Protein AF-A0AAX2DRU3-F1 (afdb_monomer_lite)

Radius of gyration: 17.78 Å; chains: 1; bounding box: 44×47×42 Å

Secondary structure (DSSP, 8-state):
-----------HHHHHHHHHHHHTT--HHHHHHHHHHHS-HHHHHHHHHHHTTS-HHHHHT-----HHHHHHHHHHHHHHH-HHHHHHHHHHHHHHTTSSS-B--HHHHHHHHHHH----HHHHHHHHHHHHHHHHHTTSEEEETTEEEEPSS---TT-HHHHHHHHHHHHHHTTSTTS----

Structure (mmCIF, N/CA/C/O backbone):
data_AF-A0AAX2DRU3-F1
#
_entry.id   AF-A0AAX2DRU3-F1
#
loop_
_atom_site.group_PDB
_atom_site.id
_atom_site.type_symbol
_atom_site.label_atom_id
_atom_site.label_alt_id
_atom_site.label_comp_id
_atom_site.label_asym_id
_atom_site.label_entity_id
_atom_site.label_seq_id
_atom_site.pdbx_PDB_ins_code
_atom_site.Cartn_x
_atom_site.Cartn_y
_atom_site.Cartn_z
_atom_site.occupancy
_atom_site.B_iso_or_equiv
_atom_site.auth_seq_id
_atom_site.auth_comp_id
_atom_site.auth_asym_id
_atom_site.auth_atom_id
_atom_site.pdbx_PDB_model_num
ATOM 1 N N . MET A 1 1 ? 13.842 -19.090 14.470 1.00 26.70 1 MET A N 1
ATOM 2 C CA . MET A 1 1 ? 14.405 -17.761 14.799 1.00 26.70 1 MET A CA 1
ATOM 3 C C . MET A 1 1 ? 13.607 -16.690 14.075 1.00 26.70 1 MET A C 1
ATOM 5 O O . MET A 1 1 ? 13.446 -16.774 12.867 1.00 26.70 1 MET A O 1
ATOM 9 N N . HIS A 1 2 ? 13.050 -15.739 14.825 1.00 34.81 2 HIS A N 1
ATOM 10 C CA . HIS A 1 2 ? 12.261 -14.624 14.304 1.00 34.81 2 HIS A CA 1
ATOM 11 C C . HIS A 1 2 ? 13.102 -13.668 13.444 1.00 34.81 2 HIS A C 1
ATOM 13 O O . HIS A 1 2 ? 14.149 -13.212 13.895 1.00 34.81 2 HIS A O 1
ATOM 19 N N . LYS A 1 3 ? 12.545 -13.226 12.311 1.00 29.70 3 LYS A N 1
ATOM 20 C CA . LYS A 1 3 ? 12.620 -11.818 11.899 1.00 29.70 3 LYS A CA 1
ATOM 21 C C . LYS A 1 3 ? 11.205 -11.306 11.644 1.00 29.70 3 LYS A C 1
ATOM 23 O O . LYS A 1 3 ? 10.623 -11.461 10.580 1.00 29.70 3 LYS A O 1
ATOM 28 N N . ASN A 1 4 ? 10.639 -10.761 12.718 1.00 39.44 4 ASN A N 1
ATOM 29 C CA . ASN A 1 4 ? 9.574 -9.775 12.644 1.00 39.44 4 ASN A CA 1
ATOM 30 C C . ASN A 1 4 ? 10.075 -8.565 11.850 1.00 39.44 4 ASN A C 1
ATOM 32 O O . ASN A 1 4 ? 11.208 -8.145 12.061 1.00 39.44 4 ASN A O 1
ATOM 36 N N . VAL A 1 5 ? 9.194 -8.005 11.026 1.00 37.72 5 VAL A N 1
ATOM 37 C CA . VAL A 1 5 ? 8.736 -6.602 10.989 1.00 37.72 5 VAL A CA 1
ATOM 38 C C . VAL A 1 5 ? 8.351 -6.342 9.531 1.00 37.72 5 VAL A C 1
ATOM 40 O O . VAL A 1 5 ? 9.209 -6.119 8.681 1.00 37.72 5 VAL A O 1
ATOM 43 N N . LEU A 1 6 ? 7.052 -6.421 9.226 1.00 44.94 6 LEU A N 1
ATOM 44 C CA . LEU A 1 6 ? 6.488 -5.863 7.997 1.00 44.94 6 LEU A CA 1
ATOM 45 C C . LEU A 1 6 ? 6.550 -4.337 8.138 1.00 44.94 6 LEU A C 1
ATOM 47 O O . LEU A 1 6 ? 5.575 -3.680 8.467 1.00 44.94 6 LEU A O 1
ATOM 51 N N . GLY A 1 7 ? 7.747 -3.783 7.977 1.00 47.12 7 GLY A N 1
ATOM 52 C CA . GLY A 1 7 ? 7.971 -2.360 7.761 1.00 47.12 7 GLY A CA 1
ATOM 53 C C . GLY A 1 7 ? 7.803 -2.068 6.280 1.00 47.12 7 GLY A C 1
ATOM 54 O O . GLY A 1 7 ? 8.755 -1.647 5.633 1.00 47.12 7 GLY A O 1
ATOM 55 N N . LEU A 1 8 ? 6.639 -2.393 5.720 1.00 67.19 8 LEU A N 1
ATOM 56 C CA . LEU A 1 8 ? 6.388 -2.185 4.303 1.00 67.19 8 LEU A CA 1
ATOM 57 C C . LEU A 1 8 ? 5.658 -0.870 4.152 1.00 67.19 8 LEU A C 1
ATOM 59 O O . LEU A 1 8 ? 4.494 -0.772 4.520 1.00 67.19 8 LEU A O 1
ATOM 63 N N . SER A 1 9 ? 6.373 0.139 3.670 1.00 82.88 9 SER A N 1
ATOM 64 C CA . SER A 1 9 ? 5.723 1.315 3.116 1.00 82.88 9 SER A CA 1
ATOM 65 C C . SER A 1 9 ? 5.073 0.949 1.776 1.00 82.88 9 SER A C 1
ATOM 67 O O . SER A 1 9 ? 5.142 -0.198 1.293 1.00 82.88 9 SER A O 1
ATOM 69 N N . LEU A 1 10 ? 4.460 1.937 1.141 1.00 87.62 10 LEU A N 1
ATOM 70 C CA . LEU A 1 10 ? 3.988 1.830 -0.235 1.00 87.62 10 LEU A CA 1
ATOM 71 C C . LEU A 1 10 ? 5.101 1.463 -1.231 1.00 87.62 10 LEU A C 1
ATOM 73 O O . LEU A 1 10 ? 4.821 0.791 -2.219 1.00 87.62 10 LEU A O 1
ATOM 77 N N . PHE A 1 11 ? 6.361 1.801 -0.934 1.00 89.62 11 PHE A N 1
ATOM 78 C CA . PHE A 1 11 ? 7.505 1.652 -1.845 1.00 89.62 11 PHE A CA 1
ATOM 79 C C . PHE A 1 11 ? 7.298 2.349 -3.199 1.00 89.62 11 PHE A C 1
ATOM 81 O O . PHE A 1 11 ? 7.620 1.806 -4.254 1.00 89.62 11 PHE A O 1
ATOM 88 N N . CYS A 1 12 ? 6.721 3.554 -3.169 1.00 87.06 12 CYS A N 1
ATOM 89 C CA . CYS A 1 12 ? 6.402 4.324 -4.369 1.00 87.06 12 CYS A CA 1
ATOM 90 C C . CYS A 1 12 ? 7.612 4.524 -5.287 1.00 87.06 12 CYS A C 1
ATOM 92 O O . CYS A 1 12 ? 7.516 4.284 -6.488 1.00 87.06 12 CYS A O 1
ATOM 94 N N . GLU A 1 13 ? 8.756 4.921 -4.730 1.00 89.38 13 GLU A N 1
ATOM 95 C CA . GLU A 1 13 ? 9.975 5.179 -5.502 1.00 89.38 13 GLU A CA 1
ATOM 96 C C . GLU A 1 13 ? 10.508 3.907 -6.164 1.00 89.38 13 GLU A C 1
ATOM 98 O O . GLU A 1 13 ? 10.916 3.928 -7.324 1.00 89.38 13 GLU A O 1
ATOM 103 N N . GLU A 1 14 ? 10.464 2.781 -5.455 1.00 91.12 14 GLU A N 1
ATOM 104 C CA . GLU A 1 14 ? 10.922 1.497 -5.970 1.00 91.12 14 GLU A CA 1
ATOM 105 C C . GLU A 1 14 ? 9.983 0.958 -7.047 1.00 91.12 14 GLU A C 1
ATOM 107 O O . GLU A 1 14 ? 10.452 0.475 -8.075 1.00 91.12 14 GLU A O 1
ATOM 112 N N . ILE A 1 15 ? 8.667 1.081 -6.862 1.00 87.69 15 ILE A N 1
ATOM 113 C CA . ILE A 1 15 ? 7.680 0.701 -7.880 1.00 87.69 15 ILE A CA 1
ATOM 114 C C . ILE A 1 15 ? 7.823 1.582 -9.127 1.00 87.69 15 ILE A C 1
ATOM 116 O O . ILE A 1 15 ? 7.811 1.065 -10.247 1.00 87.69 15 ILE A O 1
ATOM 120 N N . LEU A 1 16 ? 8.041 2.890 -8.959 1.00 86.38 16 LEU A N 1
ATOM 121 C CA . LEU A 1 16 ? 8.304 3.799 -10.075 1.00 86.38 16 LEU A CA 1
ATOM 122 C C . LEU A 1 16 ? 9.614 3.449 -10.794 1.00 86.38 16 LEU A C 1
ATOM 124 O O . LEU A 1 16 ? 9.666 3.449 -12.024 1.00 86.38 16 LEU A O 1
ATOM 128 N N . TYR A 1 17 ? 10.670 3.120 -10.050 1.00 90.38 17 TYR A N 1
ATOM 129 C CA . TYR A 1 17 ? 11.936 2.668 -10.625 1.00 90.38 17 TYR A CA 1
ATOM 130 C C . TYR A 1 17 ? 11.762 1.382 -11.441 1.00 90.38 17 TYR A C 1
ATOM 132 O O . TYR A 1 17 ? 12.229 1.305 -12.578 1.00 90.38 17 TYR A O 1
ATOM 140 N N . ILE A 1 18 ? 11.039 0.398 -10.903 1.00 88.25 18 ILE A N 1
ATOM 141 C CA . ILE A 1 18 ? 10.749 -0.861 -11.595 1.00 88.25 18 ILE A CA 1
ATOM 142 C C . ILE A 1 18 ? 9.938 -0.607 -12.874 1.00 88.25 18 ILE A C 1
ATOM 144 O O . ILE A 1 18 ? 10.282 -1.148 -13.924 1.00 88.25 18 ILE A O 1
ATOM 148 N N . SER A 1 19 ? 8.936 0.278 -12.829 1.00 84.62 19 SER A N 1
ATOM 149 C CA . SER A 1 19 ? 8.216 0.735 -14.028 1.00 84.62 19 SER A CA 1
ATOM 150 C C . SER A 1 19 ? 9.156 1.313 -15.090 1.00 84.62 19 SER A C 1
ATOM 152 O O . SER A 1 19 ? 9.083 0.930 -16.261 1.00 84.62 19 SER A O 1
ATOM 154 N N . LYS A 1 20 ? 10.090 2.189 -14.696 1.00 88.00 20 LYS A N 1
ATOM 155 C CA . LYS A 1 20 ? 11.087 2.762 -15.618 1.00 88.00 20 LYS A CA 1
ATOM 156 C C . LYS A 1 20 ? 11.951 1.667 -16.261 1.00 88.00 20 LYS A C 1
ATOM 158 O O . LYS A 1 20 ? 12.251 1.759 -17.449 1.00 88.00 20 LYS A O 1
ATOM 163 N N . LEU A 1 21 ? 12.316 0.612 -15.527 1.00 88.56 21 LEU A N 1
ATOM 164 C CA . LEU A 1 21 ? 13.058 -0.519 -16.098 1.00 88.56 21 LEU A CA 1
ATOM 165 C C . LEU A 1 21 ? 12.237 -1.289 -17.144 1.00 88.56 21 LEU A C 1
ATOM 167 O O . LEU A 1 21 ? 12.768 -1.574 -18.220 1.00 88.56 21 LEU A O 1
ATOM 171 N N . PHE A 1 22 ? 10.959 -1.573 -16.874 1.00 84.94 22 PHE A N 1
ATOM 172 C CA . PHE A 1 22 ? 10.069 -2.217 -17.850 1.00 84.94 22 PHE A CA 1
ATOM 173 C C . PHE A 1 22 ? 9.890 -1.367 -19.112 1.00 84.94 22 PHE A C 1
ATOM 175 O O . PHE A 1 22 ? 10.025 -1.878 -20.221 1.00 84.94 22 PHE A O 1
ATOM 182 N N . ASN A 1 23 ? 9.665 -0.060 -18.957 1.00 82.19 23 ASN A N 1
ATOM 183 C CA . ASN A 1 23 ? 9.511 0.876 -20.076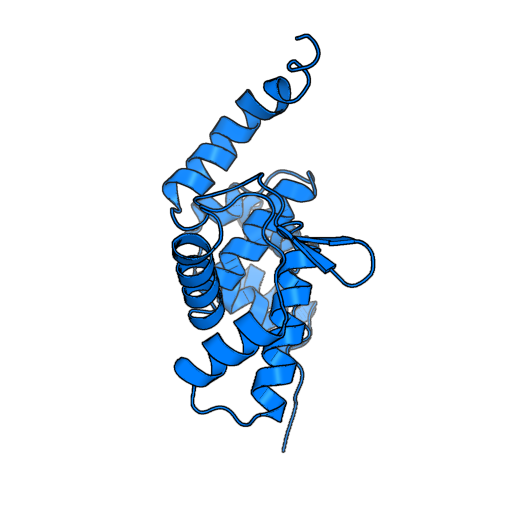 1.00 82.19 23 ASN A CA 1
ATOM 184 C C . ASN A 1 23 ? 10.754 0.981 -20.969 1.00 82.19 23 ASN A C 1
ATOM 186 O O . ASN A 1 23 ? 10.646 1.298 -22.150 1.00 82.19 23 ASN A O 1
ATOM 190 N N . ASN A 1 24 ? 11.927 0.663 -20.424 1.00 88.31 24 ASN A N 1
ATOM 191 C CA . ASN A 1 24 ? 13.179 0.594 -21.172 1.00 88.31 24 ASN A CA 1
ATOM 192 C C . ASN A 1 24 ? 13.401 -0.767 -21.862 1.00 88.31 24 ASN A C 1
ATOM 194 O O . ASN A 1 24 ? 14.497 -1.023 -22.357 1.00 88.31 24 ASN A O 1
ATOM 198 N N . GLY A 1 25 ? 12.401 -1.655 -21.873 1.00 87.31 25 GLY A N 1
ATOM 199 C CA . GLY A 1 25 ? 12.471 -2.960 -22.530 1.00 87.31 25 GLY A CA 1
ATOM 200 C C . GLY A 1 25 ? 13.330 -3.997 -21.799 1.00 87.31 25 GLY A C 1
ATOM 201 O O . GLY A 1 25 ? 13.734 -4.981 -22.415 1.00 87.31 25 GLY A O 1
ATOM 202 N N . ASN A 1 26 ? 13.633 -3.798 -20.507 1.00 87.75 26 ASN A N 1
ATOM 203 C CA . ASN A 1 26 ? 14.345 -4.813 -19.723 1.00 87.75 26 ASN A CA 1
ATOM 204 C C . ASN A 1 26 ? 13.447 -6.045 -19.536 1.00 87.75 26 ASN A C 1
ATOM 206 O O . ASN A 1 26 ? 12.253 -5.912 -19.255 1.00 87.75 26 ASN A O 1
ATOM 210 N N . SER A 1 27 ? 14.025 -7.244 -19.659 1.00 87.81 27 SER A N 1
ATOM 211 C CA . SER A 1 27 ? 13.318 -8.483 -19.328 1.00 87.81 27 SER A CA 1
ATOM 212 C C . SER A 1 27 ? 13.036 -8.561 -17.825 1.00 87.81 27 SER A C 1
ATOM 214 O O . SER A 1 27 ? 13.707 -7.915 -17.017 1.00 87.81 27 SER A O 1
ATOM 216 N N . LEU A 1 28 ? 12.060 -9.386 -17.436 1.00 84.88 28 LEU A N 1
ATOM 217 C CA . LEU A 1 28 ? 11.758 -9.619 -16.023 1.00 84.88 28 LEU A CA 1
ATOM 218 C C . LEU A 1 28 ? 12.978 -10.144 -15.255 1.00 84.88 28 LEU A C 1
ATOM 220 O O . LEU A 1 28 ? 13.258 -9.643 -14.175 1.00 84.88 28 LEU A O 1
ATOM 224 N N . GLU A 1 29 ? 13.745 -11.060 -15.848 1.00 89.44 29 GLU A N 1
ATOM 225 C CA . GLU A 1 29 ? 14.980 -11.598 -15.263 1.00 89.44 29 GLU A CA 1
ATOM 226 C C . GLU A 1 29 ? 16.003 -10.487 -14.964 1.00 89.44 29 GLU A C 1
ATOM 228 O O . GLU A 1 29 ? 16.498 -10.377 -13.845 1.00 89.44 29 GLU A O 1
ATOM 233 N N . MET A 1 30 ? 16.236 -9.566 -15.909 1.00 91.06 30 MET A N 1
ATOM 234 C CA . MET A 1 30 ? 17.136 -8.423 -15.688 1.00 91.06 30 MET A CA 1
ATOM 235 C C . MET A 1 30 ? 16.629 -7.472 -14.597 1.00 91.06 30 MET A C 1
ATOM 237 O O . MET A 1 30 ? 17.415 -6.850 -13.877 1.00 91.06 30 MET A O 1
ATOM 241 N N . ILE A 1 31 ? 15.311 -7.301 -14.496 1.00 88.81 31 ILE A N 1
ATOM 242 C CA . ILE A 1 31 ? 14.691 -6.469 -13.462 1.00 88.81 31 ILE A CA 1
ATOM 243 C C . ILE A 1 31 ? 14.853 -7.130 -12.094 1.00 88.81 31 ILE A C 1
ATOM 245 O O . ILE A 1 31 ? 15.248 -6.454 -11.144 1.00 88.81 31 ILE A O 1
ATOM 249 N N . GLU A 1 32 ? 14.611 -8.437 -11.996 1.00 88.25 32 GLU A N 1
ATOM 250 C CA . GLU A 1 32 ? 14.817 -9.225 -10.780 1.00 88.25 32 GLU A CA 1
ATOM 251 C C . GLU A 1 32 ? 16.268 -9.117 -10.296 1.00 88.25 32 GLU A C 1
ATOM 253 O O . GLU A 1 32 ? 16.499 -8.756 -9.139 1.00 88.25 32 GLU A O 1
ATOM 258 N N . GLU A 1 33 ? 17.248 -9.320 -11.180 1.00 91.56 33 GLU A N 1
ATOM 259 C CA . GLU A 1 33 ? 18.674 -9.170 -10.860 1.00 91.56 33 GLU A CA 1
ATOM 260 C C . GLU A 1 33 ? 19.001 -7.774 -10.308 1.00 91.56 33 GLU A C 1
ATOM 262 O O . GLU A 1 33 ? 19.676 -7.641 -9.281 1.00 91.56 33 GLU A O 1
ATOM 267 N N . ARG A 1 34 ? 18.472 -6.714 -10.935 1.00 92.69 34 ARG A N 1
ATOM 268 C CA . ARG A 1 34 ? 18.670 -5.327 -10.477 1.00 92.69 34 ARG A CA 1
ATOM 269 C C . ARG A 1 34 ? 18.034 -5.072 -9.111 1.00 92.69 34 ARG A C 1
ATOM 271 O O . ARG A 1 34 ? 18.663 -4.450 -8.255 1.00 92.69 34 ARG A O 1
ATOM 278 N N . ILE A 1 35 ? 16.814 -5.555 -8.877 1.00 91.56 35 ILE A N 1
ATOM 279 C CA . ILE A 1 35 ? 16.128 -5.436 -7.580 1.00 91.56 35 ILE A CA 1
ATOM 280 C C . ILE A 1 35 ? 16.903 -6.203 -6.496 1.00 91.56 35 ILE A C 1
ATOM 282 O O . ILE A 1 35 ? 17.016 -5.725 -5.363 1.00 91.56 35 ILE A O 1
ATOM 286 N N . HIS A 1 36 ? 17.441 -7.381 -6.813 1.00 92.38 36 HIS A N 1
ATOM 287 C CA . HIS A 1 36 ? 18.250 -8.178 -5.889 1.00 92.38 36 HIS A CA 1
ATOM 288 C C . HIS A 1 36 ? 19.596 -7.529 -5.557 1.00 92.38 36 HIS A C 1
ATOM 290 O O . HIS A 1 36 ? 20.054 -7.645 -4.421 1.00 92.38 36 HIS A O 1
ATOM 296 N N . ALA A 1 37 ? 20.207 -6.816 -6.505 1.00 93.94 37 ALA A N 1
ATOM 297 C CA . ALA A 1 37 ? 21.445 -6.078 -6.270 1.00 93.94 37 ALA A CA 1
ATOM 298 C C . ALA A 1 37 ? 21.240 -4.818 -5.406 1.00 93.94 37 ALA A C 1
ATOM 300 O O . ALA A 1 37 ? 22.121 -4.455 -4.627 1.00 93.94 37 ALA A O 1
ATOM 301 N N . LEU A 1 38 ? 20.093 -4.143 -5.541 1.00 92.19 38 LEU A N 1
ATOM 302 C CA . LEU A 1 38 ? 19.829 -2.850 -4.892 1.00 92.19 38 LEU A CA 1
ATOM 303 C C . LEU A 1 38 ? 19.174 -2.958 -3.512 1.00 92.19 38 LEU A C 1
ATOM 305 O O . LEU A 1 38 ? 19.342 -2.065 -2.679 1.00 92.19 38 LEU A O 1
ATOM 309 N N . TYR A 1 39 ? 18.400 -4.012 -3.260 1.00 91.31 39 TYR A N 1
ATOM 310 C CA . TYR A 1 39 ? 17.577 -4.117 -2.059 1.00 91.31 39 TYR A CA 1
ATOM 311 C C . TYR A 1 39 ? 17.885 -5.375 -1.250 1.00 91.31 39 TYR A C 1
ATOM 313 O O . TYR A 1 39 ? 18.419 -6.364 -1.741 1.00 91.31 39 TYR A O 1
ATOM 321 N N . SER A 1 40 ? 17.534 -5.342 0.039 1.00 90.88 40 SER A N 1
ATOM 322 C CA . SER A 1 40 ? 17.670 -6.520 0.895 1.00 90.88 40 SER A CA 1
ATOM 323 C C . SER A 1 40 ? 16.772 -7.661 0.395 1.00 90.88 40 SER A C 1
ATOM 325 O O . SER A 1 40 ? 15.676 -7.385 -0.100 1.00 90.88 40 SER A O 1
ATOM 327 N N . PRO A 1 41 ? 17.139 -8.942 0.612 1.00 89.44 41 PRO A N 1
ATOM 328 C CA . PRO A 1 41 ? 16.366 -10.081 0.104 1.00 89.44 41 PRO A CA 1
ATOM 329 C C . PRO A 1 41 ? 14.876 -10.043 0.470 1.00 89.44 41 PRO A C 1
ATOM 331 O O . PRO A 1 41 ? 14.017 -10.404 -0.330 1.00 89.44 41 PRO A O 1
ATOM 334 N N . GLN A 1 42 ? 14.557 -9.560 1.675 1.00 85.69 42 GLN A N 1
ATOM 335 C CA . GLN A 1 42 ? 13.178 -9.398 2.129 1.00 85.69 42 GLN A CA 1
ATOM 336 C C . GLN A 1 42 ? 12.424 -8.336 1.316 1.00 85.69 42 GLN A C 1
ATOM 338 O O . GLN A 1 42 ? 11.280 -8.563 0.932 1.00 85.69 42 GLN A O 1
ATOM 343 N N . LYS A 1 43 ? 13.049 -7.184 1.050 1.00 87.44 43 LYS A N 1
ATOM 344 C CA . LYS A 1 43 ? 12.432 -6.099 0.282 1.00 87.44 43 LYS A CA 1
ATOM 345 C C . LYS A 1 43 ? 12.291 -6.476 -1.191 1.00 87.44 43 LYS A C 1
ATOM 347 O O . LYS A 1 43 ? 11.220 -6.264 -1.750 1.00 87.44 43 LYS A O 1
ATOM 352 N N . SER A 1 44 ? 13.312 -7.099 -1.782 1.00 89.94 44 SER A N 1
ATOM 353 C CA . SER A 1 44 ? 13.270 -7.595 -3.163 1.00 89.94 44 SER A CA 1
ATOM 354 C C . SER A 1 44 ? 12.107 -8.559 -3.374 1.00 89.94 44 SER A C 1
ATOM 356 O O . SER A 1 44 ? 11.317 -8.373 -4.294 1.00 89.94 44 SER A O 1
ATOM 358 N N . ARG A 1 45 ? 11.931 -9.525 -2.459 1.00 87.56 45 ARG A N 1
ATOM 359 C CA . ARG A 1 45 ? 10.806 -10.468 -2.499 1.00 87.56 45 ARG A CA 1
ATOM 360 C C . ARG A 1 45 ? 9.449 -9.764 -2.482 1.00 87.56 45 ARG A C 1
ATOM 362 O O . ARG A 1 45 ? 8.553 -10.152 -3.217 1.00 87.56 45 ARG A O 1
ATOM 369 N N . ILE A 1 46 ? 9.290 -8.737 -1.654 1.00 86.12 46 ILE A N 1
ATOM 370 C CA . ILE A 1 46 ? 8.011 -8.028 -1.514 1.00 86.12 46 ILE A CA 1
ATOM 371 C C . ILE A 1 46 ? 7.711 -7.174 -2.741 1.00 86.12 46 ILE A C 1
ATOM 373 O O . ILE A 1 46 ? 6.572 -7.142 -3.199 1.00 86.12 46 ILE A O 1
ATOM 377 N N . LEU A 1 47 ? 8.721 -6.491 -3.283 1.00 87.00 47 LEU A N 1
ATOM 378 C CA . LEU A 1 47 ? 8.583 -5.758 -4.539 1.00 87.00 47 LEU A CA 1
ATOM 379 C C . LEU A 1 47 ? 8.185 -6.708 -5.667 1.00 87.00 47 LEU A C 1
ATOM 381 O O . LEU A 1 47 ? 7.261 -6.394 -6.408 1.00 87.00 47 LEU A O 1
ATOM 385 N N . TYR A 1 48 ? 8.806 -7.888 -5.726 1.00 84.44 48 TYR A N 1
ATOM 386 C CA . TYR A 1 48 ? 8.461 -8.924 -6.691 1.00 84.44 48 TYR A CA 1
ATOM 387 C C . TYR A 1 48 ? 7.016 -9.411 -6.550 1.00 84.44 48 TYR A C 1
ATOM 389 O O . TYR A 1 48 ? 6.255 -9.385 -7.515 1.00 84.44 48 TYR A O 1
ATOM 397 N N . GLU A 1 49 ? 6.616 -9.802 -5.336 1.00 80.75 49 GLU A N 1
ATOM 398 C CA . GLU A 1 49 ? 5.250 -10.247 -5.051 1.00 80.75 49 GLU A CA 1
ATOM 399 C C . GLU A 1 49 ? 4.229 -9.181 -5.472 1.00 80.75 49 GLU A C 1
ATOM 401 O O . GLU A 1 49 ? 3.209 -9.533 -6.049 1.00 80.75 49 GLU A O 1
ATOM 406 N N . ARG A 1 50 ? 4.518 -7.888 -5.266 1.00 80.06 50 ARG A N 1
ATOM 407 C CA . ARG A 1 50 ? 3.649 -6.778 -5.694 1.00 80.06 50 ARG A CA 1
ATOM 408 C C . ARG A 1 50 ? 3.581 -6.626 -7.215 1.00 80.06 50 ARG A C 1
ATOM 410 O O . ARG A 1 50 ? 2.482 -6.519 -7.751 1.00 80.06 50 ARG A O 1
ATOM 417 N N . ILE A 1 51 ? 4.716 -6.616 -7.916 1.00 75.38 51 ILE A N 1
ATOM 418 C CA . ILE A 1 51 ? 4.738 -6.383 -9.373 1.00 75.38 51 ILE A CA 1
ATOM 419 C C . ILE A 1 51 ? 4.252 -7.591 -10.179 1.00 75.38 51 ILE A C 1
ATOM 421 O O . ILE A 1 51 ? 3.684 -7.397 -11.247 1.00 75.38 51 ILE A O 1
ATOM 425 N N . ALA A 1 52 ? 4.395 -8.817 -9.664 1.00 73.62 52 ALA A N 1
ATOM 426 C CA . ALA A 1 52 ? 3.940 -10.035 -10.338 1.00 73.62 52 ALA A CA 1
ATOM 427 C C . ALA A 1 52 ? 2.416 -10.064 -10.575 1.00 73.62 52 ALA A C 1
ATOM 429 O O . ALA A 1 52 ? 1.942 -10.751 -11.479 1.00 73.62 52 ALA A O 1
ATOM 430 N N . PHE A 1 53 ? 1.638 -9.309 -9.787 1.00 61.81 53 PHE A N 1
ATOM 431 C CA . PHE A 1 53 ? 0.187 -9.180 -9.975 1.00 61.81 53 PHE A CA 1
ATOM 432 C C . PHE A 1 53 ? -0.213 -8.252 -11.120 1.00 61.81 53 PHE A C 1
ATOM 434 O O . PHE A 1 53 ? -1.357 -8.312 -11.576 1.00 61.81 53 PHE A O 1
ATOM 441 N N . LEU A 1 54 ? 0.690 -7.396 -11.585 1.00 60.06 54 LEU A N 1
ATOM 442 C CA . LEU A 1 54 ? 0.421 -6.522 -12.710 1.00 60.06 54 LEU A CA 1
ATOM 443 C C . LEU A 1 54 ? 0.803 -7.263 -13.985 1.00 60.06 54 LEU A C 1
ATOM 445 O O . LEU A 1 54 ? 1.950 -7.663 -14.172 1.00 60.06 54 LEU A O 1
ATOM 449 N N . LYS A 1 55 ? -0.159 -7.427 -14.899 1.00 58.56 55 LYS A N 1
ATOM 450 C CA . LYS A 1 55 ? 0.194 -7.721 -16.292 1.00 58.56 55 LYS A CA 1
ATOM 451 C C . LYS A 1 55 ? 1.180 -6.641 -16.747 1.00 58.56 55 LYS A C 1
ATOM 453 O O . LYS A 1 55 ? 0.970 -5.478 -16.404 1.00 58.56 55 LYS A O 1
ATOM 458 N N . TYR A 1 56 ? 2.217 -7.037 -17.490 1.00 55.00 56 TYR A N 1
ATOM 459 C CA . TYR A 1 56 ? 3.311 -6.179 -17.978 1.00 55.00 56 TYR A CA 1
ATOM 460 C C . TYR A 1 56 ? 2.854 -4.762 -18.375 1.00 55.00 56 TYR A C 1
ATOM 462 O O . TYR A 1 56 ? 3.481 -3.775 -17.994 1.00 55.00 56 TYR A O 1
ATOM 470 N N . ASP A 1 57 ? 1.707 -4.673 -19.046 1.00 51.31 57 ASP A N 1
ATOM 471 C CA . ASP A 1 57 ? 1.091 -3.431 -19.510 1.00 51.31 57 ASP A CA 1
ATOM 472 C C . ASP A 1 57 ? 0.853 -2.411 -18.381 1.00 51.31 57 ASP A C 1
ATOM 474 O O . ASP A 1 57 ? 1.237 -1.253 -18.503 1.00 51.31 57 ASP A O 1
ATOM 478 N N . PHE A 1 58 ? 0.322 -2.828 -17.228 1.00 60.78 58 PHE A N 1
ATOM 479 C CA . PHE A 1 58 ? -0.059 -1.889 -16.168 1.00 60.78 58 PHE A CA 1
ATOM 480 C C . PHE A 1 58 ? 1.147 -1.287 -15.432 1.00 60.78 58 PHE A C 1
ATOM 482 O O . PHE A 1 58 ? 1.120 -0.111 -15.081 1.00 60.78 58 PHE A O 1
ATOM 489 N N . VAL A 1 59 ? 2.228 -2.053 -15.219 1.00 60.97 59 VAL A N 1
ATOM 490 C CA . VAL A 1 59 ? 3.456 -1.496 -14.612 1.00 60.97 59 VAL A CA 1
ATOM 491 C C . VAL A 1 59 ? 4.082 -0.468 -15.556 1.00 60.97 59 VAL A C 1
ATOM 493 O O . VAL A 1 59 ? 4.502 0.594 -15.110 1.00 60.97 59 VAL A O 1
ATOM 496 N N . SER A 1 60 ? 4.105 -0.764 -16.861 1.00 57.22 60 SER A N 1
ATOM 497 C CA . SER A 1 60 ? 4.677 0.114 -17.892 1.00 57.22 60 SER A CA 1
ATOM 498 C C . SER A 1 60 ? 3.897 1.428 -18.072 1.00 57.22 60 SER A C 1
ATOM 500 O O . SER A 1 60 ? 4.455 2.463 -18.437 1.00 57.22 60 SER A O 1
ATOM 502 N N . GLU A 1 61 ? 2.609 1.444 -17.727 1.00 59.56 61 GLU A N 1
ATOM 503 C CA . GLU A 1 61 ? 1.760 2.639 -17.786 1.00 59.56 61 GLU A CA 1
ATOM 504 C C . GLU A 1 61 ? 2.047 3.655 -16.658 1.00 59.56 61 GLU A C 1
ATOM 506 O O . GLU A 1 61 ? 1.633 4.815 -16.755 1.00 59.56 61 GLU A O 1
ATOM 511 N N . ILE A 1 62 ? 2.806 3.283 -15.615 1.00 67.44 62 ILE A N 1
ATOM 512 C CA . ILE A 1 62 ? 3.180 4.187 -14.514 1.00 67.44 62 ILE A CA 1
ATOM 513 C C . ILE A 1 62 ? 4.246 5.178 -15.005 1.00 67.44 62 ILE A C 1
ATOM 515 O O . ILE A 1 62 ? 5.447 4.929 -14.892 1.00 67.44 62 ILE A O 1
ATOM 519 N N . LYS A 1 63 ? 3.801 6.310 -15.558 1.00 60.38 63 LYS A N 1
ATOM 520 C CA . LYS A 1 63 ? 4.668 7.352 -16.145 1.00 60.38 63 LYS A CA 1
ATOM 521 C C . LYS A 1 63 ? 4.821 8.607 -15.290 1.00 60.38 63 LYS A C 1
ATOM 523 O O . LYS A 1 63 ? 5.651 9.455 -15.601 1.00 60.38 63 LYS A O 1
ATOM 528 N N . THR A 1 64 ? 3.993 8.760 -14.260 1.00 61.41 64 THR A N 1
ATOM 529 C CA . THR A 1 64 ? 3.853 10.028 -13.542 1.00 61.41 64 THR A CA 1
ATOM 530 C C . THR A 1 64 ? 4.631 10.047 -12.230 1.00 61.41 64 THR A C 1
ATOM 532 O O . THR A 1 64 ? 4.599 9.092 -11.457 1.00 61.41 64 THR A O 1
ATOM 535 N N . GLU A 1 65 ? 5.303 11.169 -11.973 1.00 59.69 65 GLU A N 1
ATOM 536 C CA . GLU A 1 65 ? 5.886 11.511 -10.669 1.00 59.69 65 GLU A CA 1
ATOM 537 C C . GLU A 1 65 ? 4.855 12.206 -9.761 1.00 59.69 65 GLU A C 1
ATOM 539 O O . GLU A 1 65 ? 5.175 12.602 -8.640 1.00 59.69 65 GLU A O 1
ATOM 544 N N . GLN A 1 66 ? 3.599 12.343 -10.220 1.00 63.69 66 GLN A N 1
ATOM 545 C CA . GLN A 1 66 ? 2.502 12.814 -9.381 1.00 63.69 66 GLN A CA 1
ATOM 546 C C . GLN A 1 66 ? 2.319 11.856 -8.204 1.00 63.69 66 GLN A C 1
ATOM 548 O O . GLN A 1 66 ? 1.838 10.729 -8.344 1.00 63.69 66 GLN A O 1
ATOM 553 N N . ASN A 1 67 ? 2.717 12.352 -7.036 1.00 69.94 67 ASN A N 1
ATOM 554 C CA . ASN A 1 67 ? 2.894 11.569 -5.823 1.00 69.94 67 ASN A CA 1
ATOM 555 C C . ASN A 1 67 ? 1.613 10.810 -5.432 1.00 69.94 67 ASN A C 1
ATOM 557 O O . ASN A 1 67 ? 1.667 9.633 -5.087 1.00 69.94 67 ASN A O 1
ATOM 561 N N . LEU A 1 68 ? 0.448 11.444 -5.594 1.00 72.81 68 LEU A N 1
ATOM 562 C CA . LEU A 1 68 ? -0.838 10.876 -5.193 1.00 72.81 68 LEU A CA 1
ATOM 563 C C . LEU A 1 68 ? -1.260 9.649 -6.023 1.00 72.81 68 LEU A C 1
ATOM 565 O O . LEU A 1 68 ? -1.634 8.618 -5.471 1.00 72.81 68 LEU A O 1
ATOM 569 N N . VAL A 1 69 ? -1.134 9.713 -7.352 1.00 73.06 69 VAL A N 1
ATOM 570 C CA . VAL A 1 69 ? -1.488 8.590 -8.244 1.00 73.06 69 VAL A CA 1
ATOM 571 C C . VAL A 1 69 ? -0.587 7.390 -7.981 1.00 73.06 69 VAL A C 1
ATOM 573 O O . VAL A 1 69 ? -1.057 6.257 -7.873 1.00 73.06 69 VAL A O 1
ATOM 576 N N . LEU A 1 70 ? 0.716 7.640 -7.844 1.00 78.75 70 LEU A N 1
ATOM 577 C CA . LEU A 1 70 ? 1.692 6.596 -7.555 1.00 78.75 70 LEU A CA 1
ATOM 578 C C . LEU A 1 70 ? 1.405 5.924 -6.206 1.00 78.75 70 LEU A C 1
ATOM 580 O O . LEU A 1 70 ? 1.465 4.697 -6.117 1.00 78.75 70 LEU A O 1
ATOM 584 N N . LYS A 1 71 ? 1.030 6.702 -5.183 1.00 82.75 71 LYS A N 1
ATOM 585 C CA . LYS A 1 71 ? 0.595 6.179 -3.883 1.00 82.75 71 LYS A CA 1
ATOM 586 C C . LYS A 1 71 ? -0.603 5.244 -4.009 1.00 82.75 71 LYS A C 1
ATOM 588 O O . LYS A 1 71 ? -0.557 4.151 -3.446 1.00 82.75 71 LYS A O 1
ATOM 593 N N . TYR A 1 72 ? -1.620 5.601 -4.794 1.00 78.50 72 TYR A N 1
ATOM 594 C CA . TYR A 1 72 ? -2.779 4.727 -5.006 1.00 78.50 72 TYR A CA 1
ATOM 595 C C . TYR A 1 72 ? -2.440 3.452 -5.755 1.00 78.50 72 TYR A C 1
ATOM 597 O O . TYR A 1 72 ? -2.891 2.380 -5.359 1.00 78.50 72 TYR A O 1
ATOM 605 N N . ILE A 1 73 ? -1.608 3.534 -6.791 1.00 77.31 73 ILE A N 1
ATOM 606 C CA . ILE A 1 73 ? -1.146 2.343 -7.510 1.00 77.31 73 ILE A CA 1
ATOM 607 C C . ILE A 1 73 ? -0.393 1.413 -6.556 1.00 77.31 73 ILE A C 1
ATOM 609 O O . ILE A 1 73 ? -0.659 0.212 -6.509 1.00 77.31 73 ILE A O 1
ATOM 613 N N . CYS A 1 74 ? 0.505 1.965 -5.742 1.00 85.00 74 CYS A N 1
ATOM 614 C CA . CYS A 1 74 ? 1.256 1.189 -4.763 1.00 85.00 74 CYS A CA 1
ATOM 615 C C . CYS A 1 74 ? 0.357 0.594 -3.676 1.00 85.00 74 CYS A C 1
ATOM 617 O O . CYS A 1 74 ? 0.553 -0.553 -3.276 1.00 85.00 74 CYS A O 1
ATOM 619 N N . PHE A 1 75 ? -0.652 1.333 -3.220 1.00 85.81 75 PHE A N 1
ATOM 620 C CA . PHE A 1 75 ? -1.620 0.841 -2.245 1.00 85.81 75 PHE A CA 1
ATOM 621 C C . PHE A 1 75 ? -2.496 -0.276 -2.826 1.00 85.81 75 PHE A C 1
ATOM 623 O O . PHE A 1 75 ? -2.666 -1.319 -2.194 1.00 85.81 75 PHE A O 1
ATOM 630 N N . TYR A 1 76 ? -2.961 -0.121 -4.068 1.00 80.69 76 TYR A N 1
ATOM 631 C CA . TYR A 1 76 ? -3.681 -1.161 -4.799 1.00 80.69 76 TYR A CA 1
ATOM 632 C C . TYR A 1 76 ? -2.850 -2.442 -4.926 1.00 80.69 76 TYR A C 1
ATOM 634 O O . TYR A 1 76 ? -3.345 -3.532 -4.638 1.00 80.69 76 TYR A O 1
ATOM 642 N N . LEU A 1 77 ? -1.564 -2.327 -5.274 1.00 79.50 77 LEU A N 1
ATOM 643 C CA . LEU A 1 77 ? -0.658 -3.477 -5.327 1.00 79.50 77 LEU A CA 1
ATOM 644 C C . LEU A 1 77 ? -0.597 -4.230 -3.999 1.00 79.50 77 LEU A C 1
ATOM 646 O O . LEU A 1 77 ? -0.619 -5.462 -3.976 1.00 79.50 77 LEU A O 1
ATOM 650 N N . ILE A 1 78 ? -0.573 -3.496 -2.886 1.00 84.62 78 ILE A N 1
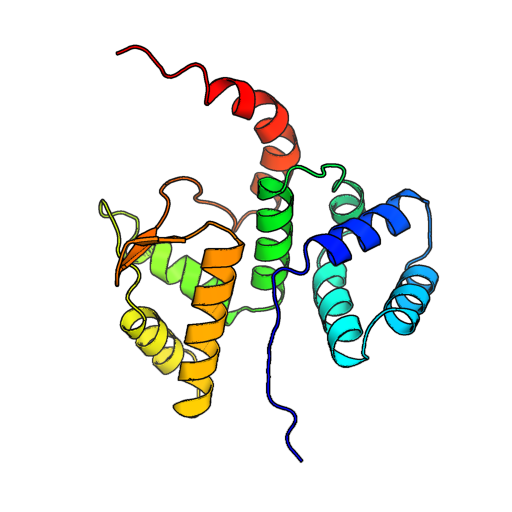ATOM 651 C CA . ILE A 1 78 ? -0.618 -4.102 -1.558 1.00 84.62 78 ILE A CA 1
ATOM 652 C C . ILE A 1 78 ? -1.940 -4.831 -1.352 1.00 84.62 78 ILE A C 1
ATOM 654 O O . ILE A 1 78 ? -1.904 -6.000 -0.976 1.00 84.62 78 ILE A O 1
ATOM 658 N N . MET A 1 79 ? -3.081 -4.205 -1.650 1.00 81.19 79 MET A N 1
ATOM 659 C CA . MET A 1 79 ? -4.400 -4.842 -1.519 1.00 81.19 79 MET A CA 1
ATOM 660 C C . MET A 1 79 ? -4.502 -6.149 -2.318 1.00 81.19 79 MET A C 1
ATOM 662 O O . MET A 1 79 ? -5.106 -7.111 -1.852 1.00 81.19 79 MET A O 1
ATOM 666 N N . ARG A 1 80 ? -3.874 -6.226 -3.497 1.00 75.56 80 ARG A N 1
ATOM 667 C CA . ARG A 1 80 ? -3.849 -7.451 -4.317 1.00 75.56 80 ARG A CA 1
ATOM 668 C C . ARG A 1 80 ? -3.032 -8.578 -3.685 1.00 75.56 80 ARG A C 1
ATOM 670 O O . ARG A 1 80 ? -3.389 -9.745 -3.835 1.00 75.56 80 ARG A O 1
ATOM 677 N N . THR A 1 81 ? -1.964 -8.234 -2.971 1.00 76.19 81 THR A N 1
ATOM 678 C CA . THR A 1 81 ? -1.111 -9.200 -2.257 1.00 76.19 81 THR A CA 1
ATOM 679 C C . THR A 1 81 ? -1.628 -9.547 -0.857 1.00 76.19 81 THR A C 1
ATOM 681 O O . THR A 1 81 ? -1.371 -10.643 -0.358 1.00 76.19 81 THR A O 1
ATOM 684 N N . ASP A 1 82 ? -2.380 -8.644 -0.224 1.00 81.44 82 ASP A N 1
ATOM 685 C CA . ASP A 1 82 ? -2.880 -8.769 1.142 1.00 81.44 82 ASP A CA 1
ATOM 686 C C . ASP A 1 82 ? -4.414 -8.847 1.159 1.00 81.44 82 ASP A C 1
ATOM 688 O O . ASP A 1 82 ? -5.133 -7.850 1.263 1.00 81.44 82 ASP A O 1
ATOM 692 N N . LYS A 1 83 ? -4.915 -10.087 1.105 1.00 77.62 83 LYS A N 1
ATOM 693 C CA . LYS A 1 83 ? -6.353 -10.388 1.143 1.00 77.62 83 LYS A CA 1
ATOM 694 C C . LYS A 1 83 ? -7.043 -9.884 2.414 1.00 77.62 83 LYS A C 1
ATOM 696 O O . LYS A 1 83 ? -8.227 -9.574 2.354 1.00 77.62 83 LYS A O 1
ATOM 701 N N . CYS A 1 84 ? -6.334 -9.807 3.545 1.00 81.38 84 CYS A N 1
ATOM 702 C CA . CYS A 1 84 ? -6.911 -9.330 4.804 1.00 81.38 84 CYS A CA 1
ATOM 703 C C . CYS A 1 84 ? -7.146 -7.818 4.755 1.00 81.38 84 CYS A C 1
ATOM 705 O O . CYS A 1 84 ? -8.215 -7.360 5.152 1.00 81.38 84 CYS A O 1
ATOM 707 N N . LEU A 1 85 ? -6.190 -7.051 4.217 1.00 84.25 85 LEU A N 1
ATOM 708 C CA . LEU A 1 85 ? -6.370 -5.614 3.997 1.00 84.25 85 LEU A CA 1
ATOM 709 C C . LEU A 1 85 ? -7.513 -5.348 3.013 1.00 84.25 85 LEU A C 1
ATOM 711 O O . LEU A 1 85 ? -8.359 -4.496 3.270 1.00 84.25 85 LEU A O 1
ATOM 715 N N . MET A 1 86 ? -7.562 -6.095 1.907 1.00 81.00 86 MET A N 1
ATOM 716 C CA . MET A 1 86 ? -8.633 -5.961 0.919 1.00 81.00 86 MET A CA 1
ATOM 717 C C . MET A 1 86 ? -10.012 -6.270 1.521 1.00 81.00 86 MET A C 1
ATOM 719 O O . MET A 1 86 ? -10.950 -5.500 1.321 1.00 81.00 86 MET A O 1
ATOM 723 N N . ALA A 1 87 ? -10.133 -7.360 2.284 1.00 76.25 87 ALA A N 1
ATOM 724 C CA . ALA A 1 87 ? -11.377 -7.725 2.959 1.00 76.25 87 ALA A CA 1
ATOM 725 C C . ALA A 1 87 ? -11.792 -6.673 3.997 1.00 76.25 87 ALA A C 1
ATOM 727 O O . ALA A 1 87 ? -12.965 -6.310 4.052 1.00 76.25 87 ALA A O 1
ATOM 728 N N . PHE A 1 88 ? -10.833 -6.133 4.760 1.00 83.12 88 PHE A N 1
ATOM 729 C CA . PHE A 1 88 ? -11.088 -5.051 5.709 1.00 83.12 88 PHE A CA 1
ATOM 730 C C . PHE A 1 88 ? -11.652 -3.814 5.013 1.00 83.12 88 PHE A C 1
ATOM 732 O O . PHE A 1 88 ? -12.662 -3.279 5.453 1.00 83.12 88 PHE A O 1
ATOM 739 N N . LEU A 1 89 ? -11.028 -3.373 3.919 1.00 82.44 89 LEU A N 1
ATOM 740 C CA . LEU A 1 89 ? -11.482 -2.206 3.165 1.00 82.44 89 LEU A CA 1
ATOM 741 C C . LEU A 1 89 ? -12.888 -2.400 2.599 1.00 82.44 89 LEU A C 1
ATOM 743 O O . LEU A 1 89 ? -13.704 -1.486 2.665 1.00 82.44 89 LEU A O 1
ATOM 747 N N . HIS A 1 90 ? -13.181 -3.595 2.084 1.00 75.81 90 HIS A N 1
ATOM 748 C CA . HIS A 1 90 ? -14.505 -3.930 1.574 1.00 75.81 90 HIS A CA 1
ATOM 749 C C . HIS A 1 90 ? -15.555 -3.927 2.693 1.00 75.81 90 HIS A C 1
ATOM 751 O O . HIS A 1 90 ? -16.588 -3.279 2.564 1.00 75.81 90 HIS A O 1
ATOM 757 N N . PHE A 1 91 ? -15.273 -4.597 3.814 1.00 76.38 91 PHE A N 1
ATOM 758 C CA . PHE A 1 91 ? -16.133 -4.580 4.999 1.00 76.38 91 PHE A CA 1
ATOM 759 C C . PHE A 1 91 ? -16.373 -3.150 5.493 1.00 76.38 91 PHE A C 1
ATOM 761 O O . PHE A 1 91 ? -17.511 -2.740 5.694 1.00 76.38 91 PHE A O 1
ATOM 768 N N . PHE A 1 92 ? -15.303 -2.371 5.634 1.00 74.88 92 PHE A N 1
ATOM 769 C CA . PHE A 1 92 ? -15.379 -1.019 6.158 1.00 74.88 92 PHE A CA 1
ATOM 770 C C . PHE A 1 92 ? -16.177 -0.085 5.233 1.00 74.88 92 PHE A C 1
ATOM 772 O O . PHE A 1 92 ? -16.955 0.741 5.712 1.00 74.88 92 PHE A O 1
ATOM 779 N N . TYR A 1 93 ? -16.031 -0.253 3.915 1.00 71.69 93 TYR A N 1
ATOM 780 C CA . TYR A 1 93 ? -16.819 0.470 2.921 1.00 71.69 93 TYR A CA 1
ATOM 781 C C . TYR A 1 93 ? -18.320 0.232 3.073 1.00 71.69 93 TYR A C 1
ATOM 783 O O . TYR A 1 93 ? -19.077 1.195 3.194 1.00 71.69 93 TYR A O 1
ATOM 791 N N . HIS A 1 94 ? -18.736 -1.036 3.106 1.00 67.94 94 HIS A N 1
ATOM 792 C CA . HIS A 1 94 ? -20.156 -1.393 3.178 1.00 67.94 94 HIS A CA 1
ATOM 793 C C . HIS A 1 94 ? -20.797 -1.001 4.509 1.00 67.94 94 HIS A C 1
ATOM 795 O O . HIS A 1 94 ? -21.942 -0.558 4.523 1.00 67.94 94 HIS A O 1
ATOM 801 N N . GLU A 1 95 ? -20.067 -1.134 5.615 1.00 65.38 95 GLU A N 1
ATOM 802 C CA . GLU A 1 95 ? -20.629 -0.938 6.956 1.00 65.38 95 GLU A CA 1
ATOM 803 C C . GLU A 1 95 ? -20.608 0.520 7.428 1.00 65.38 95 GLU A C 1
ATOM 805 O O . GLU A 1 95 ? -21.508 0.939 8.156 1.00 65.38 95 GLU A O 1
ATOM 810 N N . TYR A 1 96 ? -19.590 1.303 7.051 1.00 65.50 96 TYR A N 1
ATOM 811 C CA . TYR A 1 96 ? -19.344 2.593 7.705 1.00 65.50 96 TYR A CA 1
ATOM 812 C C . TYR A 1 96 ? -19.341 3.792 6.760 1.00 65.50 96 TYR A C 1
ATOM 814 O O . TYR A 1 96 ? -19.841 4.846 7.140 1.00 65.50 96 TYR A O 1
ATOM 822 N N . LEU A 1 97 ? -18.830 3.669 5.532 1.00 62.38 97 LEU A N 1
ATOM 823 C CA . LEU A 1 97 ? -18.643 4.821 4.629 1.00 62.38 97 LEU A CA 1
ATOM 824 C C . LEU A 1 97 ? -19.905 5.362 3.969 1.00 62.38 97 LEU A C 1
ATOM 826 O O . LEU A 1 97 ? -19.876 6.465 3.427 1.00 62.38 97 LEU A O 1
ATOM 830 N N . LEU A 1 98 ? -21.026 4.649 4.071 1.00 59.28 98 LEU A N 1
ATOM 831 C CA . LEU A 1 98 ? -22.335 5.190 3.697 1.00 59.28 98 LEU A CA 1
ATOM 832 C C . LEU A 1 98 ? -22.853 6.239 4.704 1.00 59.28 98 LEU A C 1
ATOM 834 O O . LEU A 1 98 ? -23.864 6.891 4.447 1.00 59.28 98 LEU A O 1
ATOM 838 N N . LEU A 1 99 ? -22.163 6.424 5.836 1.00 55.81 99 LEU A N 1
ATOM 839 C CA . LEU A 1 99 ? -22.484 7.394 6.880 1.00 55.81 99 LEU A CA 1
ATOM 840 C C . LEU A 1 99 ? -21.471 8.555 6.825 1.00 55.81 99 LEU A C 1
ATOM 842 O O . LEU A 1 99 ? -20.275 8.345 6.650 1.00 55.81 99 LEU A O 1
ATOM 846 N N . TYR A 1 100 ? -21.935 9.804 6.926 1.00 55.47 100 TYR A N 1
ATOM 847 C CA . TYR A 1 100 ? -21.068 10.988 6.822 1.00 55.47 100 TYR A CA 1
ATOM 848 C C . TYR A 1 100 ? -20.010 11.039 7.953 1.00 55.47 100 TYR A C 1
ATOM 850 O O . TYR A 1 100 ? -20.318 10.732 9.099 1.00 55.47 100 TYR A O 1
ATOM 858 N N . ASP A 1 101 ? -18.786 11.476 7.611 1.00 63.19 101 ASP A N 1
ATOM 859 C CA . ASP A 1 101 ? -17.622 11.730 8.490 1.00 63.19 101 ASP A CA 1
ATOM 860 C C . ASP A 1 101 ? -17.193 10.544 9.368 1.00 63.19 101 ASP A C 1
ATOM 862 O O . ASP A 1 101 ? -17.219 10.575 10.600 1.00 63.19 101 ASP A O 1
ATOM 866 N N . VAL A 1 102 ? -16.753 9.475 8.701 1.00 77.19 102 VAL A N 1
ATOM 867 C CA . VAL A 1 102 ? -16.331 8.247 9.373 1.00 77.19 102 VAL A CA 1
ATOM 868 C C . VAL A 1 102 ? -14.947 8.396 9.997 1.00 77.19 102 VAL A C 1
ATOM 870 O O . VAL A 1 102 ? -13.944 8.601 9.311 1.00 77.19 102 VAL A O 1
ATOM 873 N N . ASN A 1 103 ? -14.887 8.205 11.310 1.00 86.75 103 ASN A N 1
ATOM 874 C CA . ASN A 1 103 ? -13.641 8.011 12.038 1.00 86.75 103 ASN A CA 1
ATOM 875 C C . ASN A 1 103 ? -13.241 6.527 11.989 1.00 86.75 103 ASN A C 1
ATOM 877 O O . ASN A 1 103 ? -14.024 5.653 12.363 1.00 86.75 103 ASN A O 1
ATOM 881 N N . LEU A 1 104 ? -12.017 6.245 11.553 1.00 88.31 104 LEU A N 1
ATOM 882 C CA . LEU A 1 104 ? -11.390 4.938 11.665 1.00 88.31 104 LEU A CA 1
ATOM 883 C C . LEU A 1 104 ? -10.865 4.743 13.086 1.00 88.31 104 LEU A C 1
ATOM 885 O O . LEU A 1 104 ? -9.796 5.232 13.463 1.00 88.31 104 LEU A O 1
ATOM 889 N N . GLU A 1 105 ? -11.573 3.947 13.875 1.00 89.94 105 GLU A N 1
ATOM 890 C CA . GLU A 1 105 ? -11.057 3.524 15.165 1.00 89.94 105 GLU A CA 1
ATOM 891 C C . GLU A 1 105 ? -10.158 2.300 15.005 1.00 89.94 105 GLU A C 1
ATOM 893 O O . GLU A 1 105 ? -10.546 1.272 14.447 1.00 89.94 105 GLU A O 1
ATOM 898 N N . ARG A 1 106 ? -8.970 2.345 15.615 1.00 90.50 106 ARG A N 1
ATOM 899 C CA . ARG A 1 106 ? -8.059 1.189 15.663 1.00 90.50 106 ARG A CA 1
ATOM 900 C C . ARG A 1 106 ? -8.747 -0.077 16.196 1.00 90.50 106 ARG A C 1
ATOM 902 O O . ARG A 1 106 ? -8.430 -1.181 15.761 1.00 90.50 106 ARG A O 1
ATOM 909 N N . ASN A 1 107 ? -9.703 0.076 17.113 1.00 88.31 107 ASN A N 1
ATOM 910 C CA . ASN A 1 107 ? -10.466 -1.035 17.677 1.00 88.31 107 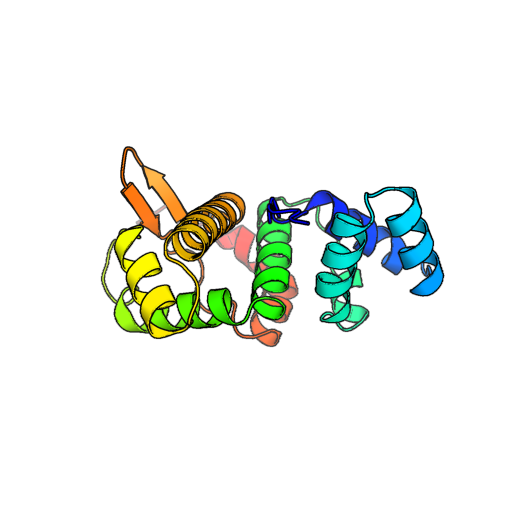ASN A CA 1
ATOM 911 C C . ASN A 1 107 ? -11.419 -1.696 16.670 1.00 88.31 107 ASN A C 1
ATOM 913 O O . ASN A 1 107 ? -11.645 -2.899 16.786 1.00 88.31 107 ASN A O 1
ATOM 917 N N . GLN A 1 108 ? -11.953 -0.962 15.688 1.00 87.12 108 GLN A N 1
ATOM 918 C CA . GLN A 1 108 ? -12.769 -1.546 14.615 1.00 87.12 108 GLN A CA 1
ATOM 919 C C . GLN A 1 108 ? -11.915 -2.482 13.759 1.00 87.12 108 GLN A C 1
ATOM 921 O O . GLN A 1 108 ? -12.284 -3.635 13.542 1.00 87.12 108 GLN A O 1
ATOM 926 N N . LEU A 1 109 ? -10.723 -2.022 13.367 1.00 89.06 109 LEU A N 1
ATOM 927 C CA . LEU A 1 109 ? -9.777 -2.837 12.612 1.00 89.06 109 LEU A CA 1
ATOM 928 C C . LEU A 1 109 ? -9.296 -4.060 13.411 1.00 89.06 109 LEU A C 1
ATOM 930 O O . LEU A 1 109 ? -9.230 -5.166 12.878 1.00 89.06 109 LEU A O 1
ATOM 934 N N . LEU A 1 110 ? -9.016 -3.889 14.70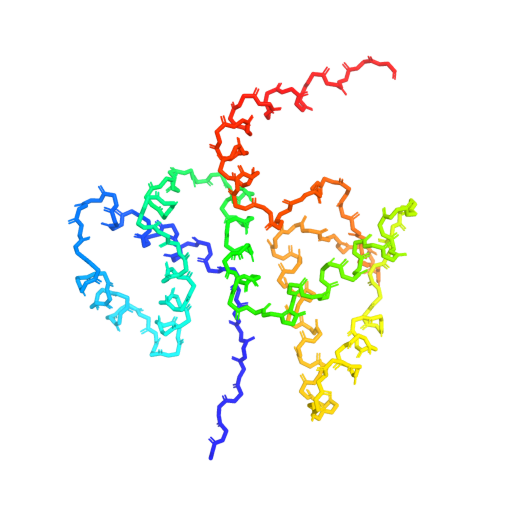7 1.00 89.62 110 LEU A N 1
ATOM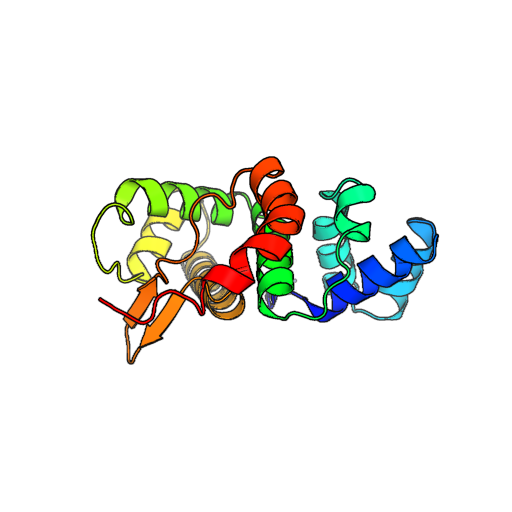 935 C CA . LEU A 1 110 ? -8.626 -4.999 15.578 1.00 89.62 110 LEU A CA 1
ATOM 936 C C . LEU A 1 110 ? -9.735 -6.056 15.696 1.00 89.62 110 LEU A C 1
ATOM 938 O O . LEU A 1 110 ? -9.445 -7.248 15.615 1.00 89.62 110 LEU A O 1
ATOM 942 N N . ARG A 1 111 ? -10.996 -5.633 15.864 1.00 87.31 111 ARG A N 1
ATOM 943 C CA . ARG A 1 111 ? -12.156 -6.540 15.915 1.00 87.31 111 ARG A CA 1
ATOM 944 C C . ARG A 1 111 ? -12.344 -7.291 14.602 1.00 87.31 111 ARG A C 1
ATOM 946 O O . ARG A 1 111 ? -12.573 -8.495 14.645 1.00 87.31 111 ARG A O 1
ATOM 953 N N . PHE A 1 112 ? -12.194 -6.607 13.468 1.00 87.75 112 PHE A N 1
ATOM 954 C CA . PHE A 1 112 ? -12.238 -7.245 12.154 1.00 87.75 112 PHE A CA 1
ATOM 955 C C . PHE A 1 112 ? -11.173 -8.347 12.039 1.00 87.75 112 PHE A C 1
ATOM 957 O O . PHE A 1 112 ? -11.495 -9.503 11.782 1.00 87.75 112 PHE A O 1
ATOM 964 N N . LEU A 1 113 ? -9.907 -8.034 12.333 1.00 83.62 113 LEU A N 1
ATOM 965 C CA . LEU A 1 113 ? -8.819 -9.014 12.223 1.00 83.62 113 LEU A CA 1
ATOM 966 C C . LEU A 1 113 ? -8.937 -10.187 13.212 1.00 83.62 113 LEU A C 1
ATOM 968 O O . LEU A 1 113 ? -8.476 -11.288 12.901 1.00 83.62 113 LEU A O 1
ATOM 972 N N . LEU A 1 114 ? -9.539 -9.964 14.387 1.00 84.75 114 LEU A N 1
ATOM 973 C CA . LEU A 1 114 ? -9.880 -11.025 15.343 1.00 84.75 114 LEU A CA 1
ATOM 974 C C . LEU A 1 114 ? -10.942 -11.988 14.792 1.00 84.75 114 LEU A C 1
ATOM 976 O O . LEU A 1 114 ? -10.893 -13.170 15.116 1.00 84.75 114 LEU A O 1
ATOM 980 N N . GLY A 1 115 ? -11.886 -11.492 13.986 1.00 83.19 115 GLY A N 1
ATOM 981 C CA . GLY A 1 115 ? -12.901 -12.316 13.323 1.00 83.19 115 GLY A CA 1
ATOM 982 C C . GLY A 1 115 ? -12.360 -13.103 12.127 1.00 83.19 115 GLY A C 1
ATOM 983 O O . GLY A 1 115 ? -12.779 -14.233 11.901 1.00 83.19 115 GLY A O 1
ATOM 984 N N . GLU A 1 116 ? -11.389 -12.538 11.405 1.00 77.25 116 GLU A N 1
ATOM 985 C CA . GLU A 1 116 ? -10.885 -13.101 10.142 1.00 77.25 116 GLU A CA 1
ATOM 986 C C . GLU A 1 116 ? -9.642 -13.997 10.284 1.00 77.25 116 GLU A C 1
ATOM 988 O O . GLU A 1 116 ? -9.284 -14.727 9.356 1.00 77.25 116 GLU A O 1
ATOM 993 N N . THR A 1 117 ? -8.922 -13.945 11.411 1.00 81.38 117 THR A N 1
ATOM 994 C CA . THR A 1 117 ? -7.622 -14.628 11.547 1.00 81.38 117 THR A CA 1
ATOM 995 C C . THR A 1 117 ? -7.439 -15.323 12.896 1.00 81.38 117 THR A C 1
ATOM 997 O O . THR A 1 117 ? -8.049 -14.968 13.896 1.00 81.38 117 THR A O 1
ATOM 1000 N N . THR A 1 118 ? -6.520 -16.293 12.958 1.00 87.81 118 THR A N 1
ATOM 1001 C CA . THR A 1 118 ? -6.126 -16.992 14.201 1.00 87.81 118 THR A CA 1
ATOM 1002 C C . THR A 1 118 ? -4.825 -16.448 14.803 1.00 87.81 118 THR A C 1
ATOM 1004 O O . THR A 1 118 ? -4.075 -17.155 15.483 1.00 87.81 118 THR A O 1
ATOM 1007 N N . TRP A 1 119 ? -4.482 -15.194 14.502 1.00 88.25 119 TRP A N 1
ATOM 1008 C CA . TRP A 1 119 ? -3.224 -14.595 14.941 1.00 88.25 119 TRP A CA 1
ATOM 1009 C C . TRP A 1 119 ? -3.229 -14.261 16.434 1.00 88.25 119 TRP A C 1
ATOM 1011 O O . TRP A 1 119 ? -4.253 -13.941 17.027 1.00 88.25 119 TRP A O 1
ATOM 1021 N N . SER A 1 120 ? -2.045 -14.287 17.051 1.00 93.12 120 SER A N 1
ATOM 1022 C CA . SER A 1 120 ? -1.899 -13.815 18.428 1.00 93.12 120 SER A CA 1
ATOM 1023 C C . SER A 1 120 ? -2.201 -12.318 18.529 1.00 93.12 120 SER A C 1
ATOM 1025 O O . SER A 1 120 ? -1.922 -11.563 17.595 1.00 93.12 120 SER A O 1
ATOM 1027 N N . LEU A 1 121 ? -2.684 -11.869 19.694 1.00 91.19 121 LEU A N 1
ATOM 1028 C CA . LEU A 1 121 ? -3.015 -10.459 19.948 1.00 91.19 121 LEU A CA 1
ATOM 1029 C C . LEU A 1 121 ? -1.877 -9.506 19.550 1.00 91.19 121 LEU A C 1
ATOM 1031 O O . LEU A 1 121 ? -2.083 -8.553 18.808 1.00 91.19 121 LEU A O 1
ATOM 1035 N N . LYS A 1 122 ? -0.640 -9.839 19.930 1.00 92.81 122 LYS A N 1
ATOM 1036 C CA . LYS A 1 122 ? 0.555 -9.061 19.570 1.00 92.81 122 LYS A CA 1
ATOM 1037 C C . LYS A 1 122 ? 0.776 -8.945 18.056 1.00 92.81 122 LYS A C 1
ATOM 1039 O O . LYS A 1 122 ? 1.333 -7.955 17.588 1.00 92.81 122 LYS A O 1
ATOM 1044 N N . LYS A 1 123 ? 0.421 -9.974 17.279 1.00 90.19 123 LYS A N 1
ATOM 1045 C CA . LYS A 1 123 ? 0.519 -9.941 15.813 1.00 90.19 123 LYS A CA 1
ATOM 1046 C C . LYS A 1 123 ? -0.616 -9.110 15.211 1.00 90.19 123 LYS A C 1
ATOM 1048 O O . LYS A 1 123 ? -0.347 -8.332 14.304 1.00 90.19 123 LYS A O 1
ATOM 1053 N N . LEU A 1 124 ? -1.831 -9.233 15.744 1.00 88.94 124 LEU A N 1
ATOM 1054 C CA . LEU A 1 124 ? -2.991 -8.440 15.331 1.00 88.94 124 LEU A CA 1
ATOM 1055 C C . LEU A 1 124 ? -2.755 -6.941 15.526 1.00 88.94 124 LEU A C 1
ATOM 1057 O O . LEU A 1 124 ? -2.945 -6.168 14.595 1.00 88.94 124 LEU A O 1
ATOM 1061 N N . GLU A 1 125 ? -2.260 -6.541 16.697 1.00 91.00 125 GLU A N 1
ATOM 1062 C CA . GLU A 1 125 ? -1.933 -5.144 17.003 1.00 91.00 125 GLU A CA 1
ATOM 1063 C C . GLU A 1 125 ? -0.920 -4.565 16.015 1.00 91.00 125 GLU A C 1
ATOM 1065 O O . GLU A 1 125 ? -1.138 -3.496 15.452 1.00 91.00 125 GLU A O 1
ATOM 1070 N N . ARG A 1 126 ? 0.152 -5.315 15.736 1.00 91.12 126 ARG A N 1
ATOM 1071 C CA . ARG A 1 126 ? 1.162 -4.912 14.750 1.00 91.12 126 ARG A CA 1
ATOM 1072 C C . ARG A 1 126 ? 0.587 -4.787 13.345 1.00 91.12 126 ARG A C 1
ATOM 1074 O O . ARG A 1 126 ? 1.006 -3.898 12.610 1.00 91.12 126 ARG A O 1
ATOM 1081 N N . GLN A 1 127 ? -0.336 -5.670 12.967 1.00 89.44 127 GLN A N 1
ATOM 1082 C CA . GLN A 1 127 ? -0.990 -5.582 11.666 1.00 89.44 127 GLN A CA 1
ATOM 1083 C C . GLN A 1 127 ? -1.931 -4.373 11.593 1.00 89.44 127 GLN A C 1
ATOM 1085 O O . GLN A 1 127 ? -1.950 -3.691 10.574 1.00 89.44 127 GLN A O 1
ATOM 1090 N N . CYS A 1 128 ? -2.651 -4.060 12.676 1.00 91.69 128 CYS A N 1
ATOM 1091 C CA . CYS A 1 128 ? -3.484 -2.858 12.747 1.00 91.69 128 CYS A CA 1
ATOM 1092 C C . CYS A 1 128 ? -2.645 -1.599 12.521 1.00 91.69 128 CYS A C 1
ATOM 1094 O O . CYS A 1 128 ? -2.988 -0.760 11.691 1.00 91.69 128 CYS A O 1
ATOM 1096 N N . ASP A 1 129 ? -1.520 -1.498 13.231 1.00 91.69 129 ASP A N 1
ATOM 1097 C CA . ASP A 1 129 ? -0.617 -0.352 13.124 1.00 91.69 129 ASP A CA 1
ATOM 1098 C C . ASP A 1 129 ? -0.036 -0.234 11.706 1.00 91.69 129 ASP A C 1
ATOM 1100 O O . ASP A 1 129 ? 0.078 0.867 11.168 1.00 91.69 129 ASP A O 1
ATOM 1104 N N . LEU A 1 130 ? 0.280 -1.371 11.073 1.00 91.25 130 LEU A N 1
ATOM 1105 C CA . LEU A 1 130 ? 0.730 -1.414 9.683 1.00 91.25 130 LEU A CA 1
ATOM 1106 C C . LEU A 1 130 ? -0.348 -0.921 8.713 1.00 91.25 130 LEU A C 1
ATOM 1108 O O . LEU A 1 130 ? -0.050 -0.105 7.848 1.00 91.25 130 LEU A O 1
ATOM 1112 N N . TYR A 1 131 ? -1.587 -1.388 8.836 1.00 91.69 131 TYR A N 1
ATOM 1113 C CA . TYR A 1 131 ? -2.666 -0.971 7.939 1.00 91.69 131 TYR A CA 1
ATOM 1114 C C . TYR A 1 131 ? -3.007 0.505 8.101 1.00 91.69 131 TYR A C 1
ATOM 1116 O O . TYR A 1 131 ? -3.117 1.197 7.096 1.00 91.69 131 TYR A O 1
ATOM 1124 N N . ILE A 1 132 ? -3.076 1.020 9.332 1.00 91.75 132 ILE A N 1
ATOM 1125 C CA . ILE A 1 132 ? -3.258 2.461 9.573 1.00 91.75 132 ILE A CA 1
ATOM 1126 C C . ILE A 1 132 ? -2.122 3.253 8.920 1.00 91.75 132 ILE A C 1
ATOM 1128 O O . ILE A 1 132 ? -2.371 4.242 8.236 1.00 91.75 132 ILE A O 1
ATOM 1132 N N . LYS A 1 133 ? -0.872 2.799 9.077 1.00 91.94 133 LYS A N 1
ATOM 1133 C CA . LYS A 1 133 ? 0.281 3.428 8.425 1.00 91.94 133 LYS A CA 1
ATOM 1134 C C . LYS A 1 133 ? 0.138 3.439 6.899 1.00 91.94 133 LYS A C 1
ATOM 1136 O O . LYS A 1 133 ? 0.387 4.472 6.292 1.00 91.94 133 LYS A O 1
ATOM 1141 N N . LEU A 1 134 ? -0.257 2.325 6.288 1.00 91.12 134 LEU A N 1
ATOM 1142 C CA . LEU A 1 134 ? -0.444 2.233 4.837 1.00 91.12 134 LEU A CA 1
ATOM 1143 C C . LEU A 1 134 ? -1.571 3.142 4.339 1.00 91.12 134 LEU A C 1
ATOM 1145 O O . LEU A 1 134 ? -1.404 3.798 3.317 1.00 91.12 134 LEU A O 1
ATOM 1149 N N . LEU A 1 135 ? -2.683 3.215 5.075 1.00 89.69 135 LEU A N 1
ATOM 1150 C CA . LEU A 1 135 ? -3.798 4.113 4.771 1.00 89.69 135 LEU A CA 1
ATOM 1151 C C . LEU A 1 135 ? -3.380 5.587 4.852 1.00 89.69 135 LEU A C 1
ATOM 1153 O O . LEU A 1 135 ? -3.764 6.368 3.989 1.00 89.69 135 LEU A O 1
ATOM 1157 N N . LEU A 1 136 ? -2.563 5.957 5.846 1.00 90.38 136 LEU A N 1
ATOM 1158 C CA . LEU A 1 136 ? -1.990 7.303 5.963 1.00 90.38 136 LEU A CA 1
ATOM 1159 C C . LEU A 1 136 ? -1.010 7.608 4.825 1.00 90.38 136 LEU A C 1
ATOM 1161 O O . LEU A 1 136 ? -1.079 8.674 4.223 1.00 90.38 136 LEU A O 1
ATOM 1165 N N . GLU A 1 137 ? -0.089 6.687 4.518 1.00 90.25 137 GLU A N 1
ATOM 1166 C CA . GLU A 1 137 ? 0.870 6.869 3.420 1.00 90.25 137 GLU A CA 1
ATOM 1167 C C . GLU A 1 137 ? 0.159 7.030 2.074 1.00 90.25 137 GLU A C 1
ATOM 1169 O O . GLU A 1 137 ? 0.604 7.824 1.243 1.00 90.25 137 GLU A O 1
ATOM 1174 N N . ALA A 1 138 ? -0.942 6.297 1.886 1.00 86.69 138 ALA A N 1
ATOM 1175 C CA . ALA A 1 138 ? -1.786 6.349 0.701 1.00 86.69 138 ALA A CA 1
ATOM 1176 C C . ALA A 1 138 ? -2.759 7.533 0.697 1.00 86.69 138 ALA A C 1
ATOM 1178 O O . ALA A 1 138 ? -3.479 7.685 -0.278 1.00 86.69 138 ALA A O 1
ATOM 1179 N N . GLU A 1 139 ? -2.791 8.355 1.751 1.00 86.31 139 GLU A N 1
ATOM 1180 C CA . GLU A 1 139 ? -3.731 9.477 1.891 1.00 86.31 139 GLU A CA 1
ATOM 1181 C C . GLU A 1 139 ? -5.210 9.042 1.801 1.00 86.31 139 GLU A C 1
ATOM 1183 O O . GLU A 1 139 ? -6.074 9.800 1.377 1.00 86.31 139 GLU A O 1
ATOM 1188 N N . MET A 1 140 ? -5.507 7.803 2.212 1.00 84.00 140 MET A N 1
ATOM 1189 C CA . MET A 1 140 ? -6.877 7.282 2.342 1.00 84.00 140 MET A CA 1
ATOM 1190 C C . MET A 1 140 ? -7.551 7.786 3.621 1.00 84.00 140 MET A C 1
ATOM 1192 O O . MET A 1 140 ? -8.770 7.930 3.695 1.00 84.00 140 MET A O 1
ATOM 1196 N N . ILE A 1 141 ? -6.737 8.020 4.650 1.00 87.75 141 ILE A N 1
ATOM 1197 C CA . ILE A 1 141 ? -7.148 8.616 5.915 1.00 87.75 141 ILE A CA 1
ATOM 1198 C C . ILE A 1 141 ? -6.191 9.751 6.267 1.00 87.75 141 ILE A C 1
ATOM 1200 O O . ILE A 1 141 ? -4.996 9.681 5.966 1.00 87.75 141 ILE A O 1
ATOM 1204 N N . VAL A 1 142 ? -6.691 10.749 6.984 1.00 89.38 142 VAL A N 1
ATOM 1205 C CA . VAL A 1 142 ? -5.889 11.819 7.583 1.00 89.38 142 VAL A CA 1
ATOM 1206 C C . VAL A 1 142 ? -5.928 11.732 9.099 1.00 89.38 142 VAL A C 1
ATOM 1208 O O . VAL A 1 142 ? -6.926 11.340 9.705 1.00 89.38 142 VAL A O 1
ATOM 1211 N N . LYS A 1 143 ? -4.824 12.112 9.742 1.00 91.88 143 LYS A N 1
ATOM 1212 C CA . LYS A 1 143 ? -4.761 12.200 11.201 1.00 91.88 143 LYS A CA 1
ATOM 1213 C C . LYS A 1 143 ? -5.113 13.616 11.649 1.00 91.88 143 LYS A C 1
ATOM 1215 O O . LYS A 1 143 ? -4.340 14.541 11.410 1.00 91.88 143 LYS A O 1
ATOM 1220 N N . GLN A 1 144 ? -6.226 13.769 12.361 1.00 89.31 144 GLN A N 1
ATOM 1221 C CA . GLN A 1 144 ? -6.641 15.030 12.980 1.00 89.31 144 GLN A CA 1
ATOM 1222 C C . GLN A 1 144 ? -6.698 14.854 14.502 1.00 89.31 144 GLN A C 1
ATOM 1224 O O . GLN A 1 144 ? -7.589 14.209 15.053 1.00 89.31 144 GLN A O 1
ATOM 1229 N N . GLY A 1 145 ? -5.685 15.369 15.206 1.00 89.19 145 GLY A N 1
ATOM 1230 C CA . GLY A 1 145 ? -5.519 15.119 16.641 1.00 89.19 145 GLY A CA 1
ATOM 1231 C C . GLY A 1 145 ? -5.362 13.623 16.949 1.00 89.19 145 GLY A C 1
ATOM 1232 O O . GLY A 1 145 ? -4.395 12.992 16.514 1.00 89.19 145 GLY A O 1
ATOM 1233 N N . ASN A 1 146 ? -6.316 13.066 17.701 1.00 88.12 146 ASN A N 1
ATOM 1234 C CA . ASN A 1 146 ? -6.373 11.641 18.062 1.00 88.12 146 ASN A CA 1
ATOM 1235 C C . ASN A 1 146 ? -7.303 10.815 17.155 1.00 88.12 146 ASN A C 1
ATOM 1237 O O . ASN A 1 146 ? -7.521 9.636 17.429 1.00 88.12 146 ASN A O 1
ATOM 1241 N N . GLN A 1 147 ? -7.862 11.425 16.111 1.00 88.69 147 GLN A N 1
ATOM 1242 C CA . GLN A 1 147 ? -8.798 10.788 15.190 1.00 88.69 147 GLN A CA 1
ATOM 1243 C C . GLN A 1 147 ? -8.124 10.486 13.850 1.00 88.69 147 GLN A C 1
ATOM 1245 O O . GLN A 1 147 ? -7.201 11.192 13.427 1.00 88.69 147 GLN A O 1
ATOM 1250 N N . PHE A 1 148 ? -8.598 9.429 13.195 1.00 90.56 148 PHE A N 1
ATOM 1251 C CA . PHE A 1 148 ? -8.210 9.053 11.841 1.00 90.56 148 PHE A CA 1
ATOM 1252 C C . PHE A 1 148 ? -9.446 9.178 10.960 1.00 90.56 148 PHE A C 1
ATOM 1254 O O . PHE A 1 148 ? -10.349 8.357 11.047 1.00 90.56 148 PHE A O 1
ATOM 1261 N N . ILE A 1 149 ? -9.519 10.221 10.148 1.00 86.69 149 ILE A N 1
ATOM 1262 C CA . ILE A 1 149 ? -10.721 10.539 9.376 1.00 86.69 149 ILE A CA 1
ATOM 1263 C C . ILE A 1 149 ? -10.542 10.014 7.960 1.00 86.69 149 ILE A C 1
ATOM 1265 O 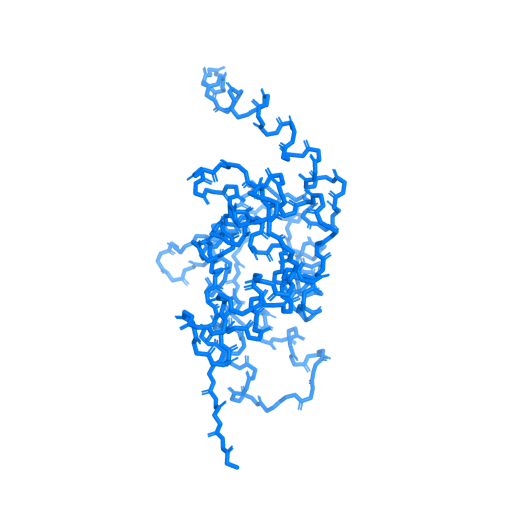O . ILE A 1 149 ? -9.477 10.204 7.373 1.00 86.69 149 ILE A O 1
ATOM 1269 N N . TRP A 1 150 ? -11.566 9.352 7.426 1.00 83.62 150 TRP A N 1
ATOM 1270 C CA . TRP A 1 150 ? -11.576 8.951 6.023 1.00 83.62 150 TRP A CA 1
ATOM 1271 C C . TRP A 1 150 ? -11.720 10.159 5.111 1.00 83.62 150 TRP A C 1
ATOM 1273 O O . TRP A 1 150 ? -12.648 10.955 5.254 1.00 83.62 150 TRP A O 1
ATOM 1283 N N . GLU A 1 151 ? -10.821 10.253 4.141 1.00 75.00 151 GLU A N 1
ATOM 1284 C CA . GLU A 1 151 ? -10.965 11.203 3.049 1.00 75.00 151 GLU A CA 1
ATOM 1285 C C . GLU A 1 151 ? -12.052 10.681 2.097 1.00 75.00 151 GLU A C 1
ATOM 1287 O O . GLU A 1 151 ? -12.020 9.527 1.675 1.00 75.00 151 GLU A O 1
ATOM 1292 N N . LYS A 1 152 ? -13.064 11.510 1.795 1.00 59.19 152 LYS A N 1
ATOM 1293 C CA . LYS A 1 152 ? -14.233 11.128 0.961 1.00 59.19 152 LYS A CA 1
ATOM 1294 C C . LYS A 1 152 ? -13.916 11.036 -0.525 1.00 59.19 152 LYS A C 1
ATOM 1296 O O . LYS A 1 152 ? -14.752 10.619 -1.327 1.00 59.19 152 LYS A O 1
ATOM 1301 N N . HIS A 1 153 ? -12.726 11.462 -0.908 1.00 54.91 153 HIS A N 1
ATOM 1302 C CA . HIS A 1 153 ? -12.199 11.144 -2.212 1.00 54.91 153 HIS A CA 1
ATOM 1303 C C . HIS A 1 153 ? -12.044 9.608 -2.256 1.00 54.91 153 HIS A C 1
ATOM 1305 O O . HIS A 1 153 ? -11.510 9.030 -1.323 1.00 54.91 153 HIS A O 1
ATOM 1311 N N . TYR A 1 154 ? -12.491 8.946 -3.325 1.00 52.69 154 TYR A N 1
ATOM 1312 C CA . TYR A 1 154 ? -12.184 7.538 -3.653 1.00 52.69 154 TYR A CA 1
ATOM 1313 C C . TYR A 1 154 ? -13.073 6.439 -3.059 1.00 52.69 154 TYR A C 1
ATOM 1315 O O . TYR A 1 154 ? -12.772 5.879 -2.015 1.00 52.69 154 TYR A O 1
ATOM 1323 N N . PHE A 1 155 ? -14.043 5.971 -3.854 1.00 43.62 155 PHE A N 1
ATOM 1324 C CA . PHE A 1 155 ? -14.548 4.600 -3.746 1.00 43.62 155 PHE A CA 1
ATOM 1325 C C . PHE A 1 155 ? -14.830 3.984 -5.114 1.00 43.62 155 PHE A C 1
ATOM 1327 O O . PHE A 1 155 ? -15.885 4.209 -5.689 1.00 43.62 155 PHE A O 1
ATOM 1334 N N . ASP A 1 156 ? -13.832 3.254 -5.624 1.00 48.84 156 ASP A N 1
ATOM 1335 C CA . ASP A 1 156 ? -13.955 1.850 -6.066 1.00 48.84 156 ASP A CA 1
ATOM 1336 C C . ASP A 1 156 ? -12.575 1.303 -6.509 1.00 48.84 156 ASP A C 1
ATOM 1338 O O . ASP A 1 156 ? -12.357 0.832 -7.622 1.00 48.84 156 ASP A O 1
ATOM 1342 N N . ILE A 1 157 ? -11.569 1.390 -5.629 1.00 48.41 157 ILE A N 1
ATOM 1343 C CA . ILE A 1 157 ? -10.195 0.887 -5.884 1.00 48.41 157 ILE A CA 1
ATOM 1344 C C . ILE A 1 157 ? -10.141 -0.653 -6.011 1.00 48.41 157 ILE A C 1
ATOM 1346 O O . ILE A 1 157 ? -9.061 -1.242 -6.072 1.00 48.41 157 ILE A O 1
ATOM 1350 N N . SER A 1 158 ? -11.300 -1.318 -5.998 1.00 43.16 158 SER A N 1
ATOM 1351 C CA . SER A 1 158 ? -11.434 -2.764 -6.130 1.00 43.16 158 SER A CA 1
ATOM 1352 C C . SER A 1 158 ? -11.441 -3.228 -7.592 1.00 43.16 158 SER A C 1
ATOM 1354 O O . SER A 1 158 ? -11.078 -4.379 -7.855 1.00 43.16 158 SER A O 1
ATOM 1356 N N . ASP A 1 159 ? -11.765 -2.338 -8.541 1.00 44.84 159 ASP A N 1
ATOM 1357 C CA . ASP A 1 159 ? -11.826 -2.656 -9.968 1.00 44.84 159 ASP A CA 1
ATOM 1358 C C . ASP A 1 159 ? -10.572 -2.176 -10.728 1.00 44.84 159 ASP A C 1
ATOM 1360 O O . ASP A 1 159 ? -10.326 -0.979 -10.900 1.00 44.84 159 ASP A O 1
ATOM 1364 N N . GLU A 1 160 ? -9.788 -3.123 -11.258 1.00 46.75 160 GLU A N 1
ATOM 1365 C CA . GLU A 1 160 ? -8.650 -2.851 -12.150 1.00 46.75 160 GLU A CA 1
ATOM 1366 C C . GLU A 1 160 ? -9.074 -2.012 -13.369 1.00 46.75 160 GLU A C 1
ATOM 1368 O O . GLU A 1 160 ? -8.297 -1.176 -13.836 1.00 46.75 160 GLU A O 1
ATOM 1373 N N . LYS A 1 161 ? -10.305 -2.188 -13.877 1.00 46.62 161 LYS A N 1
ATOM 1374 C CA . LYS A 1 161 ? -10.842 -1.358 -14.964 1.00 46.62 161 LYS A CA 1
ATOM 1375 C C . LYS A 1 161 ? -11.044 0.078 -14.521 1.00 46.62 161 LYS A C 1
ATOM 1377 O O . LYS A 1 161 ? -10.765 0.958 -15.324 1.00 46.62 161 LYS A O 1
ATOM 1382 N N . MET A 1 162 ? -11.477 0.326 -13.285 1.00 45.69 162 MET A N 1
ATOM 1383 C CA . MET A 1 162 ? -11.637 1.683 -12.769 1.00 45.69 162 MET A CA 1
ATOM 1384 C C . MET A 1 162 ? -10.285 2.319 -12.451 1.00 45.69 162 MET A C 1
ATOM 1386 O O . MET A 1 162 ? -10.099 3.498 -12.727 1.00 45.69 162 MET A O 1
ATOM 1390 N N . ILE A 1 163 ? -9.302 1.556 -11.961 1.00 47.50 163 ILE A N 1
ATOM 1391 C CA . ILE A 1 163 ? -7.935 2.069 -11.813 1.00 47.50 163 ILE A CA 1
ATOM 1392 C C . ILE A 1 163 ? -7.374 2.413 -13.182 1.00 47.50 163 ILE A C 1
ATOM 1394 O O . ILE A 1 163 ? -6.991 3.552 -13.346 1.00 47.50 163 ILE A O 1
ATOM 1398 N N . ARG A 1 164 ? -7.428 1.520 -14.181 1.00 47.62 164 ARG A N 1
ATOM 1399 C CA . ARG A 1 164 ? -7.004 1.801 -15.570 1.00 47.62 164 ARG A CA 1
ATOM 1400 C C . ARG A 1 164 ? -7.782 2.949 -16.214 1.00 47.62 164 ARG A C 1
ATOM 1402 O O . ARG A 1 164 ? -7.196 3.763 -16.922 1.00 47.62 164 ARG A O 1
ATOM 1409 N N . GLN A 1 165 ? -9.095 3.024 -16.001 1.00 42.53 165 GLN A N 1
ATOM 1410 C CA . GLN A 1 165 ? -9.912 4.138 -16.473 1.00 42.53 165 GLN A CA 1
ATOM 1411 C C . GLN A 1 165 ? -9.535 5.416 -15.753 1.00 42.53 165 GLN A C 1
ATOM 1413 O O . GLN A 1 165 ? -9.492 6.422 -16.423 1.00 42.53 165 GLN A O 1
ATOM 1418 N N . ASN A 1 166 ? -9.188 5.409 -14.467 1.00 41.94 166 ASN A N 1
ATOM 1419 C CA . ASN A 1 166 ? -8.689 6.580 -13.755 1.00 41.94 166 ASN A CA 1
ATOM 1420 C C . ASN A 1 166 ? -7.240 6.897 -14.140 1.00 41.94 166 ASN A C 1
ATOM 1422 O O . ASN A 1 166 ? -6.965 8.044 -14.425 1.00 41.94 166 ASN A O 1
ATOM 1426 N N . THR A 1 167 ? -6.330 5.953 -14.361 1.00 45.78 167 THR A N 1
ATOM 1427 C CA . THR A 1 167 ? -5.034 6.250 -14.995 1.00 45.78 167 THR A CA 1
ATOM 1428 C C . THR A 1 167 ? -5.185 6.814 -16.409 1.00 45.78 167 THR A C 1
ATOM 1430 O O . THR A 1 167 ? -4.207 7.311 -16.940 1.00 45.78 167 THR A O 1
ATOM 1433 N N . ASN A 1 168 ? -6.377 6.785 -17.021 1.00 38.62 168 ASN A N 1
ATOM 1434 C CA . ASN A 1 168 ? -6.674 7.445 -18.298 1.00 38.62 168 ASN A CA 1
ATOM 1435 C C . ASN A 1 168 ? -7.644 8.658 -18.179 1.00 38.62 168 ASN A C 1
ATOM 1437 O O . ASN A 1 168 ? -7.552 9.582 -18.979 1.00 38.62 168 ASN A O 1
ATOM 1441 N N . ASN A 1 169 ? -8.525 8.717 -17.169 1.00 35.16 169 ASN A N 1
ATOM 1442 C CA . ASN A 1 169 ? -9.574 9.730 -16.927 1.00 35.16 169 ASN A CA 1
ATOM 1443 C C . ASN A 1 169 ? -9.230 10.692 -15.781 1.00 35.16 169 ASN A C 1
ATOM 1445 O O . ASN A 1 169 ? -9.677 11.833 -15.802 1.00 35.16 169 ASN A O 1
ATOM 1449 N N . PHE A 1 170 ? -8.411 10.291 -14.807 1.00 39.19 170 PHE A N 1
ATOM 1450 C CA . PHE A 1 170 ? -7.781 11.189 -13.827 1.00 39.19 170 PHE A CA 1
ATOM 1451 C C . PHE A 1 170 ? -6.965 12.260 -14.565 1.00 39.19 170 PHE A C 1
ATOM 1453 O O . PHE A 1 170 ? -7.001 13.420 -14.179 1.00 39.19 170 PHE A O 1
ATOM 1460 N N . PHE A 1 171 ? -6.351 11.918 -15.708 1.00 37.62 171 PHE A N 1
ATOM 1461 C CA . PHE A 1 171 ? -5.689 12.882 -16.599 1.00 37.62 171 PHE A CA 1
ATOM 1462 C C . PHE A 1 171 ? -6.637 13.911 -17.238 1.00 37.62 171 PHE A C 1
ATOM 1464 O O . PHE A 1 171 ? -6.183 15.003 -17.561 1.00 37.62 171 PHE A O 1
ATOM 1471 N N . ASN A 1 172 ? -7.933 13.608 -17.383 1.00 31.88 172 ASN A N 1
ATOM 1472 C CA . ASN A 1 172 ? -8.920 14.543 -17.937 1.00 31.88 172 ASN A CA 1
ATOM 1473 C C . ASN A 1 172 ? -9.740 15.274 -16.861 1.00 31.88 172 ASN A C 1
ATOM 1475 O O . ASN A 1 172 ? -10.177 16.395 -17.098 1.00 31.88 172 ASN A O 1
ATOM 1479 N N . ASN A 1 173 ? -9.917 14.688 -15.672 1.00 33.19 173 ASN A N 1
ATOM 1480 C CA . ASN A 1 173 ? -10.805 15.229 -14.638 1.00 33.19 173 ASN A CA 1
ATOM 1481 C C . ASN A 1 173 ? -10.092 15.825 -13.414 1.00 33.19 173 ASN A C 1
ATOM 1483 O O . ASN A 1 173 ? -10.760 16.487 -12.623 1.00 33.19 173 ASN A O 1
ATOM 1487 N N . LEU A 1 174 ? -8.762 15.707 -13.262 1.00 34.84 174 LEU A N 1
ATOM 1488 C CA . LEU A 1 174 ? -8.064 16.492 -12.227 1.00 34.84 174 LEU A CA 1
ATOM 1489 C C . LEU A 1 174 ? -7.966 17.990 -12.553 1.00 34.84 174 LEU A C 1
ATOM 1491 O O . LEU A 1 174 ? -7.736 18.784 -11.652 1.00 34.84 174 LEU A O 1
ATOM 1495 N N . VAL A 1 175 ? -8.224 18.389 -13.804 1.00 36.00 175 VAL A N 1
ATOM 1496 C CA . VAL A 1 175 ? -8.403 19.802 -14.193 1.00 36.00 175 VAL A CA 1
ATOM 1497 C C . VAL A 1 175 ? -9.801 20.328 -13.812 1.00 36.00 175 VAL A C 1
ATOM 1499 O O . VAL A 1 175 ? -10.032 21.532 -13.814 1.00 36.00 175 VAL A O 1
ATOM 1502 N N . LEU A 1 176 ? -10.735 19.459 -13.402 1.00 30.81 176 LEU A N 1
ATOM 1503 C CA . LEU A 1 176 ? -12.077 19.867 -12.960 1.00 30.81 176 LEU A CA 1
ATOM 1504 C C . LEU A 1 176 ? -12.221 19.953 -11.430 1.00 30.81 176 LEU A C 1
ATOM 1506 O O . LEU A 1 176 ? -13.222 20.476 -10.947 1.00 30.81 176 LEU A O 1
ATOM 1510 N N . GLY A 1 177 ? -11.202 19.534 -10.667 1.00 30.95 177 GLY A N 1
ATOM 1511 C CA . GLY A 1 177 ? -11.120 19.773 -9.219 1.00 30.95 177 GLY A CA 1
ATOM 1512 C C . GLY A 1 177 ? -10.809 21.229 -8.841 1.00 30.95 177 GLY A C 1
ATOM 1513 O O . GLY A 1 177 ? -11.116 21.642 -7.729 1.00 30.95 177 GLY A O 1
ATOM 1514 N N . GLU A 1 178 ? -10.274 22.028 -9.774 1.00 35.06 178 GLU A N 1
ATOM 1515 C CA . GLU A 1 178 ? -10.032 23.474 -9.602 1.00 35.06 178 GLU A CA 1
ATOM 1516 C C . GLU A 1 178 ? -11.115 24.370 -10.244 1.00 35.06 178 GLU A C 1
ATOM 1518 O O . GLU A 1 178 ? -11.002 25.592 -10.199 1.00 35.06 178 GLU A O 1
ATOM 1523 N N . GLN A 1 179 ? -12.204 23.807 -10.791 1.00 29.41 179 GLN A N 1
ATOM 1524 C CA . GLN A 1 179 ? -13.352 24.593 -11.289 1.00 29.41 179 GLN A CA 1
ATOM 1525 C C . GLN A 1 179 ? -14.607 24.535 -10.406 1.00 29.41 179 GLN A C 1
ATOM 1527 O O . GLN A 1 179 ? -15.625 25.124 -10.757 1.00 29.41 179 GLN A O 1
ATOM 1532 N N . LEU A 1 180 ? -14.542 23.919 -9.224 1.00 29.08 180 LEU A N 1
ATOM 1533 C CA . LEU A 1 180 ? -15.604 24.019 -8.215 1.00 29.08 180 LEU A CA 1
ATOM 1534 C C . LEU A 1 180 ? -15.206 24.967 -7.072 1.00 29.08 180 LEU A C 1
ATOM 1536 O O . LEU A 1 180 ? -15.313 24.640 -5.896 1.00 29.08 180 LEU A O 1
ATOM 1540 N N . ILE A 1 181 ? -14.788 26.186 -7.432 1.00 38.03 181 ILE A N 1
ATOM 1541 C CA . ILE A 1 181 ? -15.163 27.382 -6.668 1.00 38.03 181 ILE A CA 1
ATOM 1542 C C . ILE A 1 181 ? -16.168 28.151 -7.524 1.00 38.03 181 ILE A C 1
ATOM 1544 O O . ILE A 1 181 ? -15.776 28.775 -8.507 1.00 38.03 181 ILE A O 1
ATOM 1548 N N . CYS A 1 182 ? -17.445 28.088 -7.138 1.00 30.61 182 CYS A N 1
ATOM 1549 C CA . CYS A 1 182 ? -18.403 29.202 -7.043 1.00 30.61 182 CYS A CA 1
ATOM 1550 C C . CYS A 1 182 ? -19.826 28.635 -6.915 1.00 30.61 182 CYS A C 1
ATOM 1552 O O . CYS A 1 182 ? -20.367 28.091 -7.878 1.00 30.61 182 CYS A O 1
ATOM 1554 N N . GLY A 1 183 ? -20.419 28.791 -5.728 1.00 27.59 183 GLY A N 1
ATOM 1555 C CA . GLY A 1 183 ? -21.787 28.394 -5.390 1.00 27.59 183 GLY A CA 1
ATOM 1556 C C . GLY A 1 183 ? -21.949 28.210 -3.895 1.00 27.59 183 GLY A C 1
ATOM 1557 O O . GLY A 1 183 ? -21.817 27.051 -3.456 1.00 27.59 183 GLY A O 1
#

Sequence (183 aa):
MHKNVLGLSLFCEEILYISKLFNNGNSLEMIEERIHALYSPQKSRILYERIAFLKYDFVSEIKTEQNLVLKYICFYLIMRTDKCLMAFLHFFYHEYLLLYDVNLERNQLLRFLLGETTWSLKKLERQCDLYIKLLLEAEMIVKQGNQFIWEKHYFDISDEKMIRQNTNNFFNNLVLGEQLICG

Organism: Listeria ivanovii (NCBI:txid1638)

Foldseek 3Di:
DDDDDCPDELCLVVLLVLLVCLLVVHDPVRSLVVLPVPDDPVVSVLSCQLCVPDDSVVSVLSPDPPQQLSLLSSLLSVCVSDVLLVVLVVVCCVPPVVDPWDWDDLVSQLVSCVVVDPDDSVVSSSVSVVSLNSCVSNVQWDDDPPTTTGDNPDPDSVDPVVSVVCSVCVVVCVVVVVVPPDD

pLDDT: mean 72.88, std 19.87, range [26.7, 93.94]